Protein AF-Q5BVN2-F1 (afdb_monomer_lite)

pLDDT: mean 83.91, std 18.46, range [27.12, 98.38]

Radius of gyration: 31.21 Å; chains: 1; bounding box: 79×49×104 Å

Structure (mmCIF, N/CA/C/O backbone):
data_AF-Q5BVN2-F1
#
_entry.id   AF-Q5BVN2-F1
#
loop_
_atom_site.group_PDB
_atom_site.id
_atom_site.type_symbol
_atom_site.label_atom_id
_atom_site.label_alt_id
_atom_site.label_comp_id
_atom_site.label_asym_id
_atom_site.label_entity_id
_atom_site.label_seq_id
_atom_site.pdbx_PDB_ins_code
_atom_site.Cartn_x
_atom_site.Cartn_y
_atom_site.Cartn_z
_atom_site.occupancy
_atom_site.B_iso_or_equiv
_atom_site.auth_seq_id
_atom_site.auth_comp_id
_atom_site.auth_asym_id
_atom_site.auth_atom_id
_atom_site.pdbx_PDB_model_num
ATOM 1 N N . GLY A 1 1 ? -31.448 -24.526 8.953 1.00 34.41 1 GLY A N 1
ATOM 2 C CA . GLY A 1 1 ? -31.628 -23.310 9.769 1.00 34.41 1 GLY A CA 1
ATOM 3 C C . GLY A 1 1 ? -30.372 -23.141 10.588 1.00 34.41 1 GLY A C 1
ATOM 4 O O . GLY A 1 1 ? -29.891 -24.135 11.094 1.00 34.41 1 GLY A O 1
ATOM 5 N N . ILE A 1 2 ? -29.745 -21.979 10.678 1.00 31.23 2 ILE A N 1
ATOM 6 C CA . ILE A 1 2 ? -30.303 -20.629 10.651 1.00 31.23 2 ILE A CA 1
ATOM 7 C C . ILE A 1 2 ? -29.421 -19.788 9.715 1.00 31.23 2 ILE A C 1
ATOM 9 O O . ILE A 1 2 ? -28.291 -19.448 10.038 1.00 31.23 2 ILE A O 1
ATOM 13 N N . ARG A 1 3 ? -29.947 -19.518 8.514 1.00 34.41 3 ARG A N 1
ATOM 14 C CA . ARG A 1 3 ? -29.587 -18.361 7.690 1.00 34.41 3 ARG A CA 1
ATOM 15 C C . ARG A 1 3 ? -30.563 -17.261 8.104 1.00 34.41 3 ARG A C 1
ATOM 17 O O . ARG A 1 3 ? -31.697 -17.255 7.645 1.00 34.41 3 ARG A O 1
ATOM 24 N N . HIS A 1 4 ? -30.131 -16.419 9.024 1.00 32.88 4 HIS A N 1
ATOM 25 C CA . HIS A 1 4 ? -30.731 -15.152 9.444 1.00 32.88 4 HIS A CA 1
ATOM 26 C C . HIS A 1 4 ? -29.513 -14.366 9.958 1.00 32.88 4 HIS A C 1
ATOM 28 O O . HIS A 1 4 ? -28.808 -14.888 10.807 1.00 32.88 4 HIS A O 1
ATOM 34 N N . GLU A 1 5 ? -29.097 -13.216 9.448 1.00 29.38 5 GLU A N 1
ATOM 35 C CA . GLU A 1 5 ? -29.723 -12.243 8.569 1.00 29.38 5 GLU A CA 1
ATOM 36 C C . GLU A 1 5 ? -28.644 -11.618 7.680 1.00 29.38 5 GLU A C 1
ATOM 38 O O . GLU A 1 5 ? -27.584 -11.195 8.134 1.00 29.38 5 GLU A O 1
ATOM 43 N N . VAL A 1 6 ? -28.948 -11.521 6.392 1.00 37.41 6 VAL A N 1
ATOM 44 C CA . VAL A 1 6 ? -28.299 -10.578 5.487 1.00 37.41 6 VAL A CA 1
ATOM 45 C C . VAL A 1 6 ? -28.818 -9.193 5.878 1.00 37.41 6 VAL A C 1
ATOM 47 O O . VAL A 1 6 ? -29.910 -8.826 5.451 1.00 37.41 6 VAL A O 1
ATOM 50 N N . LYS A 1 7 ? -28.094 -8.466 6.742 1.00 31.30 7 LYS A N 1
ATOM 51 C CA . LYS A 1 7 ? -28.363 -7.040 7.025 1.00 31.30 7 LYS A CA 1
ATOM 52 C C . LYS A 1 7 ? -27.150 -6.150 7.362 1.00 31.30 7 LYS A C 1
ATOM 54 O O . LYS A 1 7 ? -27.347 -4.945 7.433 1.00 31.30 7 LYS A O 1
ATOM 59 N N . ASP A 1 8 ? -25.918 -6.666 7.443 1.00 33.97 8 ASP A N 1
ATOM 60 C CA . ASP A 1 8 ? -24.738 -5.881 7.886 1.00 33.97 8 ASP A CA 1
ATOM 61 C C . ASP A 1 8 ? -23.624 -5.683 6.838 1.00 33.97 8 ASP A C 1
ATOM 63 O O . ASP A 1 8 ? -22.469 -5.403 7.168 1.00 33.97 8 ASP A O 1
ATOM 67 N N . SER A 1 9 ? -23.946 -5.760 5.547 1.00 37.94 9 SER A N 1
ATOM 68 C CA . SER A 1 9 ? -22.973 -5.708 4.438 1.00 37.94 9 SER A CA 1
ATOM 69 C C . SER A 1 9 ? -22.174 -4.394 4.282 1.00 37.94 9 SER A C 1
ATOM 71 O O . SER A 1 9 ? -21.425 -4.256 3.321 1.00 37.94 9 SER A O 1
ATOM 73 N N . GLN A 1 10 ? -22.287 -3.438 5.212 1.00 44.78 10 GLN A N 1
ATOM 74 C CA . GLN A 1 10 ? -21.492 -2.200 5.241 1.00 44.78 10 GLN A CA 1
ATOM 75 C C . GLN A 1 10 ? -20.586 -2.034 6.476 1.00 44.78 10 GLN A C 1
ATOM 77 O O . GLN A 1 10 ? -19.721 -1.158 6.459 1.00 44.78 10 GLN A O 1
ATOM 82 N N . LYS A 1 11 ? -20.737 -2.853 7.530 1.00 55.88 11 LYS A N 1
ATOM 83 C CA . LYS A 1 11 ? -19.953 -2.718 8.778 1.00 55.88 11 LYS A CA 1
ATOM 84 C C . LYS A 1 11 ? -18.973 -3.858 9.065 1.00 55.88 11 LYS A C 1
ATOM 86 O O . LYS A 1 11 ? -18.130 -3.692 9.941 1.00 55.88 11 LYS A O 1
ATOM 91 N N . SER A 1 12 ? -19.056 -4.969 8.338 1.00 78.56 12 SER A N 1
ATOM 92 C CA . SER A 1 12 ? -18.143 -6.106 8.508 1.00 78.56 12 SER A CA 1
ATOM 93 C C . SER A 1 12 ? -16.693 -5.704 8.217 1.00 78.56 12 SER A C 1
ATOM 95 O O . SER A 1 12 ? -16.409 -5.012 7.235 1.00 78.56 12 SER A O 1
ATOM 97 N N . CYS A 1 13 ? -15.776 -6.131 9.090 1.00 89.81 13 CYS A N 1
ATOM 98 C CA . CYS A 1 13 ? -14.342 -5.996 8.837 1.00 89.81 13 CYS A CA 1
ATOM 99 C C . CYS A 1 13 ? -13.926 -6.885 7.658 1.00 89.81 13 CYS A C 1
ATOM 101 O O . CYS A 1 13 ? -14.565 -7.898 7.373 1.00 89.81 13 CYS A O 1
ATOM 103 N N . LEU A 1 14 ? -12.838 -6.513 6.986 1.00 92.69 14 LEU A N 1
ATOM 104 C CA . LEU A 1 14 ? -12.276 -7.252 5.850 1.00 92.69 14 LEU A CA 1
ATOM 105 C C . LEU A 1 14 ? -11.469 -8.483 6.298 1.00 92.69 14 LEU A C 1
ATOM 107 O O . LEU A 1 14 ? -11.228 -9.402 5.518 1.00 92.69 14 LEU A O 1
ATOM 111 N N . THR A 1 15 ? -11.043 -8.498 7.557 1.00 92.62 15 THR A N 1
ATOM 112 C CA . THR A 1 15 ? -10.248 -9.536 8.201 1.00 92.62 15 THR A CA 1
ATOM 113 C C . THR A 1 15 ? -10.970 -10.055 9.439 1.00 92.62 15 THR A C 1
ATOM 115 O O . THR A 1 15 ? -11.396 -9.294 10.310 1.00 92.62 15 THR A O 1
ATOM 118 N N . GLU A 1 16 ? -11.057 -11.381 9.549 1.00 92.25 16 GLU A N 1
ATOM 119 C CA . GLU A 1 16 ? -11.737 -12.054 10.663 1.00 92.25 16 GLU A CA 1
ATOM 120 C C . GLU A 1 16 ? -11.113 -11.696 12.019 1.00 92.25 16 GLU A C 1
ATOM 122 O O . GLU A 1 16 ? -11.816 -11.494 13.005 1.00 92.25 16 GLU A O 1
ATOM 127 N N . VAL A 1 17 ? -9.785 -11.545 12.071 1.00 92.69 17 VAL A N 1
ATOM 128 C CA . VAL A 1 17 ? -9.080 -11.207 13.314 1.00 92.69 17 VAL A CA 1
ATOM 129 C C . VAL A 1 17 ? -9.508 -9.847 13.874 1.00 92.69 17 VAL A C 1
ATOM 131 O O . VAL A 1 17 ? -9.690 -9.721 15.085 1.00 92.69 17 VAL A O 1
ATOM 134 N N . THR A 1 18 ? -9.709 -8.843 13.015 1.00 95.12 18 THR A N 1
ATOM 135 C CA . THR A 1 18 ? -10.151 -7.514 13.457 1.00 95.12 18 THR A CA 1
ATOM 136 C C . THR A 1 18 ? -11.616 -7.545 13.864 1.00 95.12 18 THR A C 1
ATOM 138 O O . THR A 1 18 ? -11.980 -6.965 14.889 1.00 95.12 18 THR A O 1
ATOM 141 N N . ASP A 1 19 ? -12.437 -8.274 13.105 1.00 95.19 19 ASP A N 1
ATOM 142 C CA . ASP A 1 19 ? -13.861 -8.438 13.390 1.00 95.19 19 ASP A CA 1
ATOM 143 C C . ASP A 1 19 ? -14.083 -9.029 14.783 1.00 95.19 19 ASP A C 1
ATOM 145 O O . ASP A 1 19 ? -14.779 -8.448 15.617 1.00 95.19 19 ASP A O 1
ATOM 149 N N . VAL A 1 20 ? -13.373 -10.118 15.096 1.00 95.44 20 VAL A N 1
ATOM 150 C CA . VAL A 1 20 ? -13.426 -10.764 16.410 1.00 95.44 20 VAL A CA 1
ATOM 151 C C . VAL A 1 20 ? -13.051 -9.783 17.520 1.00 95.44 20 VAL A C 1
ATOM 153 O O . VAL A 1 20 ? -13.722 -9.760 18.553 1.00 95.44 20 VAL A O 1
ATOM 156 N N . VAL A 1 21 ? -12.021 -8.951 17.329 1.00 96.75 21 VAL A N 1
ATOM 157 C CA . VAL A 1 21 ? -11.607 -7.946 18.322 1.00 96.75 21 VAL A CA 1
ATOM 158 C C . VAL A 1 21 ? -12.705 -6.912 18.560 1.00 96.75 21 VAL A C 1
ATOM 160 O O . VAL A 1 21 ? -13.044 -6.659 19.719 1.00 96.75 21 VAL A O 1
ATOM 163 N N . ILE A 1 22 ? -13.298 -6.355 17.501 1.00 97.00 22 ILE A N 1
ATOM 164 C CA . ILE A 1 22 ? -14.409 -5.397 17.613 1.00 97.00 22 ILE A CA 1
ATOM 165 C C . ILE A 1 22 ? -15.606 -6.044 18.319 1.00 97.00 22 ILE A C 1
ATOM 167 O O . ILE A 1 22 ? -16.133 -5.478 19.282 1.00 97.00 22 ILE A O 1
ATOM 171 N N . CYS A 1 23 ? -15.987 -7.260 17.921 1.00 95.06 23 CYS A N 1
ATOM 172 C CA . CYS A 1 23 ? -17.074 -8.001 18.551 1.00 95.06 23 CYS A CA 1
ATOM 173 C C . CYS A 1 23 ? -16.818 -8.246 20.043 1.00 95.06 23 CYS A C 1
ATOM 175 O O . CYS A 1 23 ? -17.711 -8.012 20.856 1.00 95.06 23 CYS A O 1
ATOM 177 N N . GLN A 1 24 ? -15.612 -8.679 20.434 1.00 95.25 24 GLN A N 1
ATOM 178 C CA . GLN A 1 24 ? -15.297 -8.915 21.848 1.00 95.25 24 GLN A CA 1
ATOM 179 C C . GLN A 1 24 ? -15.295 -7.619 22.664 1.00 95.25 24 GLN A C 1
ATOM 181 O O . GLN A 1 24 ? -15.784 -7.613 23.795 1.00 95.25 24 GLN A O 1
ATOM 186 N N . LEU A 1 25 ? -14.780 -6.520 22.104 1.00 97.00 25 LEU A N 1
ATOM 187 C CA . LEU A 1 25 ? -14.806 -5.212 22.759 1.00 97.00 25 LEU A CA 1
ATOM 188 C C . LEU A 1 25 ? -16.241 -4.722 22.964 1.00 97.00 25 LEU A C 1
ATOM 190 O O . LEU A 1 25 ? -16.578 -4.311 24.070 1.00 97.00 25 LEU A O 1
ATOM 194 N N . SER A 1 26 ? -17.092 -4.820 21.941 1.00 95.19 26 SER A N 1
ATOM 195 C CA . SER A 1 26 ? -18.512 -4.463 22.042 1.00 95.19 26 SER A CA 1
ATOM 196 C C . SER A 1 26 ? -19.225 -5.306 23.106 1.00 95.19 26 SER A C 1
ATOM 198 O O . SER A 1 26 ? -19.843 -4.776 24.031 1.00 95.19 26 SER A O 1
ATOM 200 N N . ARG A 1 27 ? -19.026 -6.629 23.054 1.00 94.31 27 ARG A N 1
ATOM 201 C CA . ARG A 1 27 ? -19.642 -7.600 23.963 1.00 94.31 27 ARG A CA 1
ATOM 202 C C . ARG A 1 27 ? -19.296 -7.356 25.435 1.00 94.31 27 ARG A C 1
ATOM 204 O O . ARG A 1 27 ? -20.128 -7.595 26.306 1.00 94.31 27 ARG A O 1
ATOM 211 N N . CYS A 1 28 ? -18.094 -6.857 25.739 1.00 95.12 28 CYS A N 1
ATOM 212 C CA . CYS A 1 28 ? -17.685 -6.534 27.113 1.00 95.12 28 CYS A CA 1
ATOM 213 C C . CYS A 1 28 ? -18.591 -5.494 27.792 1.00 95.12 28 CYS A C 1
ATOM 215 O O . CYS A 1 28 ? -18.720 -5.505 29.016 1.00 95.12 28 CYS A O 1
ATOM 217 N N . TRP A 1 29 ? -19.206 -4.606 27.012 1.00 95.12 29 TRP A N 1
ATOM 218 C CA . TRP A 1 29 ? -20.013 -3.488 27.508 1.00 95.12 29 TRP A CA 1
ATOM 219 C C . TRP A 1 29 ? -21.499 -3.642 27.164 1.00 95.12 29 TRP A C 1
ATOM 221 O O . TRP A 1 29 ? -22.287 -2.720 27.350 1.00 95.12 29 TRP A O 1
ATOM 231 N N . GLU A 1 30 ? -21.901 -4.821 26.688 1.00 93.50 30 GLU A N 1
ATOM 232 C CA . GLU A 1 30 ? -23.286 -5.118 26.351 1.00 93.50 30 GLU A CA 1
ATOM 233 C C . GLU A 1 30 ? -24.145 -5.340 27.608 1.00 93.50 30 GLU A C 1
ATOM 235 O O . GLU A 1 30 ? -23.698 -5.852 28.647 1.00 93.50 30 GLU A O 1
ATOM 240 N N . LYS A 1 31 ? -25.429 -4.984 27.503 1.00 89.06 31 LYS A N 1
ATOM 241 C CA . LYS A 1 31 ? -26.415 -5.210 28.560 1.00 89.06 31 LYS A CA 1
ATOM 242 C C . LYS A 1 31 ? -26.553 -6.709 28.846 1.00 89.06 31 LYS A C 1
ATOM 244 O O . LYS A 1 31 ? -26.804 -7.503 27.951 1.00 89.06 31 LYS A O 1
ATOM 249 N N . GLY A 1 32 ? -26.431 -7.088 30.116 1.00 90.31 32 GLY A N 1
ATOM 250 C CA . GLY A 1 32 ? -26.490 -8.487 30.558 1.00 90.31 32 GLY A CA 1
ATOM 251 C C . GLY A 1 32 ? -25.127 -9.177 30.653 1.00 90.31 32 GLY A C 1
ATOM 252 O O . GLY A 1 32 ? -25.033 -10.213 31.304 1.00 90.31 32 GLY A O 1
ATOM 253 N N . ILE A 1 33 ? -24.070 -8.583 30.086 1.00 93.38 33 ILE A N 1
ATOM 254 C CA . ILE A 1 33 ? -22.683 -9.031 30.277 1.00 93.38 33 ILE A CA 1
ATOM 255 C C . ILE A 1 33 ? -21.959 -8.100 31.245 1.00 93.38 33 ILE A C 1
ATOM 257 O O . ILE A 1 33 ? -21.327 -8.569 32.194 1.00 93.38 33 ILE A O 1
ATOM 261 N N . TYR A 1 34 ? -22.079 -6.787 31.038 1.00 94.00 34 TYR A N 1
ATOM 262 C CA . TYR A 1 34 ? -21.480 -5.801 31.926 1.00 94.00 34 TYR A CA 1
ATOM 263 C C . TYR A 1 34 ? -22.072 -5.879 33.341 1.00 94.00 34 TYR A C 1
ATOM 265 O O . TYR A 1 34 ? -23.288 -5.952 33.533 1.00 94.00 34 TYR A O 1
ATOM 273 N N . LEU A 1 35 ? -21.192 -5.813 34.343 1.00 93.25 35 LEU A N 1
ATOM 274 C CA . LEU A 1 35 ? -21.553 -5.792 35.758 1.00 93.25 35 LEU A CA 1
ATOM 275 C C . LEU A 1 35 ? -20.869 -4.613 36.449 1.00 93.25 35 LEU A C 1
ATOM 277 O O . LEU A 1 35 ? -19.643 -4.596 36.580 1.00 93.25 35 LEU A O 1
ATOM 281 N N . ASP A 1 36 ? -21.659 -3.691 37.003 1.00 90.69 36 ASP A N 1
ATOM 282 C CA . ASP A 1 36 ? -21.174 -2.478 37.678 1.00 90.69 36 ASP A CA 1
ATOM 283 C C . ASP A 1 36 ? -20.112 -2.750 38.755 1.00 90.69 36 ASP A C 1
ATOM 285 O O . ASP A 1 36 ? -19.129 -2.021 38.903 1.00 90.69 36 ASP A O 1
ATOM 289 N N . LYS A 1 37 ? -20.286 -3.833 39.526 1.00 91.25 37 LYS A N 1
ATOM 290 C CA . LYS A 1 37 ? -19.345 -4.229 40.591 1.00 91.25 37 LYS A CA 1
ATOM 291 C C . LYS A 1 37 ? -17.971 -4.643 40.046 1.00 91.25 37 LYS A C 1
ATOM 293 O O . LYS A 1 37 ? -16.989 -4.609 40.784 1.00 91.25 37 LYS A O 1
ATOM 298 N N . LEU A 1 38 ? -17.893 -5.020 38.771 1.00 93.19 38 LEU A N 1
ATOM 299 C CA . LEU A 1 38 ? -16.676 -5.449 38.082 1.00 93.19 38 LEU A CA 1
ATOM 300 C C . LEU A 1 38 ? -16.188 -4.424 37.048 1.00 93.19 38 LEU A C 1
ATOM 302 O O . LEU A 1 38 ? -15.306 -4.751 36.258 1.00 93.19 38 LEU A O 1
ATOM 306 N N . MET A 1 39 ? -16.692 -3.185 37.085 1.00 91.62 39 MET A N 1
ATOM 307 C CA . MET A 1 39 ? -16.306 -2.081 36.193 1.00 91.62 39 MET A CA 1
ATOM 308 C C . MET A 1 39 ? -14.794 -2.009 35.924 1.00 91.62 39 MET A C 1
ATOM 310 O O . MET A 1 39 ? -14.362 -2.015 34.775 1.00 91.62 39 MET A O 1
ATOM 314 N N . HIS A 1 40 ? -13.977 -1.996 36.982 1.00 91.75 40 HIS A N 1
ATOM 315 C CA . HIS A 1 40 ? -12.518 -1.907 36.867 1.00 91.75 40 HIS A CA 1
ATOM 316 C C . HIS A 1 40 ? -11.901 -3.084 36.086 1.00 91.75 40 HIS A C 1
ATOM 318 O O . HIS A 1 40 ? -10.879 -2.911 35.424 1.00 91.75 40 HIS A O 1
ATOM 324 N N . ARG A 1 41 ? -12.512 -4.278 36.138 1.00 95.69 41 ARG A N 1
ATOM 325 C CA . ARG A 1 41 ? -12.056 -5.464 35.396 1.00 95.69 41 ARG A CA 1
ATOM 326 C C . ARG A 1 41 ? -12.434 -5.389 33.923 1.00 95.69 41 ARG A C 1
ATOM 328 O O . ARG A 1 41 ? -11.586 -5.701 33.099 1.00 95.69 41 ARG A O 1
ATOM 335 N N . PHE A 1 42 ? -13.648 -4.943 33.595 1.00 95.81 42 PHE A N 1
ATOM 336 C CA . PHE A 1 42 ? -14.067 -4.716 32.204 1.00 95.81 42 PHE A CA 1
ATOM 337 C C . PHE A 1 42 ? -13.226 -3.630 31.534 1.00 95.81 42 PHE A C 1
ATOM 339 O O . PHE A 1 42 ? -12.757 -3.805 30.409 1.00 95.81 42 PHE A O 1
ATOM 346 N N . TRP A 1 43 ? -12.939 -2.552 32.266 1.00 95.88 43 TRP A N 1
ATOM 347 C CA . TRP A 1 43 ? -12.010 -1.520 31.819 1.00 95.88 43 TRP A CA 1
ATOM 348 C C . TRP A 1 43 ? -10.611 -2.081 31.553 1.00 95.88 43 TRP A C 1
ATOM 350 O O . TRP A 1 43 ? -10.074 -1.925 30.457 1.00 95.88 43 TRP A O 1
ATOM 360 N N . LYS A 1 44 ? -10.042 -2.811 32.521 1.00 96.56 44 LYS A N 1
ATOM 361 C CA . LYS A 1 44 ? -8.737 -3.462 32.354 1.00 96.56 44 LYS A CA 1
ATOM 362 C C . LYS A 1 44 ? -8.725 -4.410 31.150 1.00 96.56 44 LYS A C 1
ATOM 364 O O . LYS A 1 44 ? -7.786 -4.354 30.363 1.00 96.56 44 LYS A O 1
ATOM 369 N N . LEU A 1 45 ? -9.756 -5.238 30.989 1.00 97.38 45 LEU A N 1
ATOM 370 C CA . LEU A 1 45 ? -9.884 -6.178 29.875 1.00 97.38 45 LEU A CA 1
ATOM 371 C C . LEU A 1 45 ? -9.930 -5.454 28.524 1.00 97.38 45 LEU A C 1
ATOM 373 O O . LEU A 1 45 ? -9.241 -5.863 27.598 1.00 97.38 45 LEU A O 1
ATOM 377 N N . THR A 1 46 ? -10.668 -4.346 28.434 1.00 97.50 46 THR A N 1
ATOM 378 C CA . THR A 1 46 ? -10.745 -3.504 27.227 1.00 97.50 46 THR A CA 1
ATOM 379 C C . THR A 1 46 ? -9.352 -3.049 26.789 1.00 97.50 46 THR A C 1
ATOM 381 O O . THR A 1 46 ? -8.945 -3.280 25.650 1.00 97.50 46 THR A O 1
ATOM 384 N N . LEU A 1 47 ? -8.574 -2.482 27.717 1.00 97.38 47 LEU A N 1
ATOM 385 C CA . LEU A 1 47 ? -7.203 -2.046 27.439 1.00 97.38 47 LEU A CA 1
ATOM 386 C C . LEU A 1 47 ? -6.270 -3.223 27.113 1.00 97.38 47 LEU A C 1
ATOM 388 O O . LEU A 1 47 ? -5.389 -3.102 26.263 1.00 97.38 47 LEU A O 1
ATOM 392 N N . GLN A 1 48 ? -6.463 -4.375 27.761 1.00 97.31 48 GLN A N 1
ATOM 393 C CA . GLN A 1 48 ? -5.682 -5.584 27.491 1.00 97.31 48 GLN A CA 1
ATOM 394 C C . GLN A 1 48 ? -5.945 -6.148 26.091 1.00 97.31 48 GLN A C 1
ATOM 396 O O . GLN A 1 48 ? -4.986 -6.543 25.430 1.00 97.31 48 GLN A O 1
ATOM 401 N N . ILE A 1 49 ? -7.196 -6.151 25.619 1.00 97.81 49 ILE A N 1
ATOM 402 C CA . ILE A 1 49 ? -7.549 -6.584 24.259 1.00 97.81 49 ILE A CA 1
ATOM 403 C C . ILE A 1 49 ? -6.874 -5.669 23.230 1.00 97.81 49 ILE A C 1
ATOM 405 O O . ILE A 1 49 ? -6.162 -6.161 22.355 1.00 97.81 49 ILE A O 1
ATOM 409 N N . LEU A 1 50 ? -7.007 -4.345 23.381 1.00 97.50 50 LEU A N 1
ATOM 410 C CA . LEU A 1 50 ? -6.371 -3.369 22.483 1.00 97.50 50 LEU A CA 1
ATOM 411 C C . LEU A 1 50 ? -4.839 -3.498 22.483 1.00 97.50 50 LEU A C 1
ATOM 413 O O . LEU A 1 50 ? -4.200 -3.483 21.427 1.00 97.50 50 LEU A O 1
ATOM 417 N N . SER A 1 51 ? -4.239 -3.686 23.663 1.00 96.69 51 SER A N 1
ATOM 418 C CA . SER A 1 51 ? -2.796 -3.897 23.786 1.00 96.69 51 SER A CA 1
ATOM 419 C C . SER A 1 51 ? -2.348 -5.212 23.151 1.00 96.69 51 SER A C 1
ATOM 421 O O . SER A 1 51 ? -1.305 -5.229 22.500 1.00 96.69 51 SER A O 1
ATOM 423 N N . ARG A 1 52 ? -3.083 -6.319 23.336 1.00 96.44 52 ARG A N 1
ATOM 424 C CA . ARG A 1 52 ? -2.722 -7.605 22.722 1.00 96.44 52 ARG A CA 1
ATOM 425 C C . ARG A 1 52 ? -2.845 -7.533 21.209 1.00 96.44 52 ARG A C 1
ATOM 427 O O . ARG A 1 52 ? -1.970 -8.064 20.539 1.00 96.44 52 ARG A O 1
ATOM 434 N N . TYR A 1 53 ? -3.866 -6.855 20.688 1.00 96.50 53 TYR A N 1
ATOM 435 C CA . TYR A 1 53 ? -4.020 -6.660 19.250 1.00 96.50 53 TYR A CA 1
ATOM 436 C C . TYR A 1 53 ? -2.860 -5.845 18.657 1.00 96.50 53 TYR A C 1
ATOM 438 O O . TYR A 1 53 ? -2.270 -6.261 17.665 1.00 96.50 53 TYR A O 1
ATOM 446 N N . SER A 1 54 ? -2.433 -4.770 19.333 1.00 95.31 54 SER A N 1
ATOM 447 C CA . SER A 1 54 ? -1.233 -4.007 18.937 1.00 95.31 54 SER A CA 1
ATOM 448 C C . SER A 1 54 ? 0.020 -4.893 18.883 1.00 95.31 54 SER A C 1
ATOM 450 O O . SER A 1 54 ? 0.753 -4.891 17.901 1.00 95.31 54 SER A O 1
ATOM 452 N N . SER A 1 55 ? 0.255 -5.703 19.920 1.00 94.38 55 SER A N 1
ATOM 453 C CA . SER A 1 55 ? 1.402 -6.621 19.946 1.00 94.38 55 SER A CA 1
ATOM 454 C C . SER A 1 55 ? 1.287 -7.763 18.935 1.00 94.38 55 SER A C 1
ATOM 456 O O . SER A 1 55 ? 2.301 -8.235 18.437 1.00 94.38 55 SER A O 1
ATOM 458 N N . PHE A 1 56 ? 0.071 -8.208 18.617 1.00 94.56 56 PHE A N 1
ATOM 459 C CA . PHE A 1 56 ? -0.168 -9.181 17.556 1.00 94.56 56 PHE A CA 1
ATOM 460 C C . PHE A 1 56 ? 0.232 -8.613 16.187 1.00 94.56 56 PHE A C 1
ATOM 462 O O . PHE A 1 56 ? 0.906 -9.311 15.437 1.00 94.56 56 PHE A O 1
ATOM 469 N N . ILE A 1 57 ? -0.097 -7.349 15.887 1.00 92.44 57 ILE A N 1
ATOM 470 C CA . ILE A 1 57 ? 0.341 -6.672 14.652 1.00 92.44 57 ILE A CA 1
ATOM 471 C C . ILE A 1 57 ? 1.872 -6.704 14.536 1.00 92.44 57 ILE A C 1
ATOM 473 O O . ILE A 1 57 ? 2.410 -7.125 13.512 1.00 92.44 57 ILE A O 1
ATOM 477 N N . GLU A 1 58 ? 2.572 -6.305 15.601 1.00 91.56 58 GLU A N 1
ATOM 478 C CA . GLU A 1 58 ? 4.041 -6.288 15.655 1.00 91.56 58 GLU A CA 1
ATOM 479 C C . GLU A 1 58 ? 4.650 -7.691 15.450 1.00 91.56 58 GLU A C 1
ATOM 481 O O . GLU A 1 58 ? 5.648 -7.848 14.744 1.00 91.56 58 GLU A O 1
ATOM 486 N N . GLU A 1 59 ? 4.039 -8.720 16.043 1.00 91.19 59 GLU A N 1
ATOM 487 C CA . GLU A 1 59 ? 4.454 -10.124 15.939 1.00 91.19 59 GLU A CA 1
ATOM 488 C C . GLU A 1 59 ? 4.269 -10.673 14.514 1.00 91.19 59 GLU A C 1
ATOM 490 O O . GLU A 1 59 ? 5.193 -11.264 13.950 1.00 91.19 59 GLU A O 1
ATOM 495 N N . GLN A 1 60 ? 3.109 -10.422 13.896 1.00 88.12 60 GLN A N 1
ATOM 496 C CA . GLN A 1 60 ? 2.834 -10.837 12.517 1.00 88.12 60 GLN A CA 1
ATOM 497 C C . GLN A 1 60 ? 3.778 -10.162 11.526 1.00 88.12 60 GLN A C 1
ATOM 499 O O . GLN A 1 60 ? 4.324 -10.810 10.634 1.00 88.12 60 GLN A O 1
ATOM 504 N N . LEU A 1 61 ? 4.016 -8.865 11.702 1.00 86.75 61 LEU A N 1
ATOM 505 C CA . LEU A 1 61 ? 4.928 -8.107 10.861 1.00 86.75 61 LEU A CA 1
A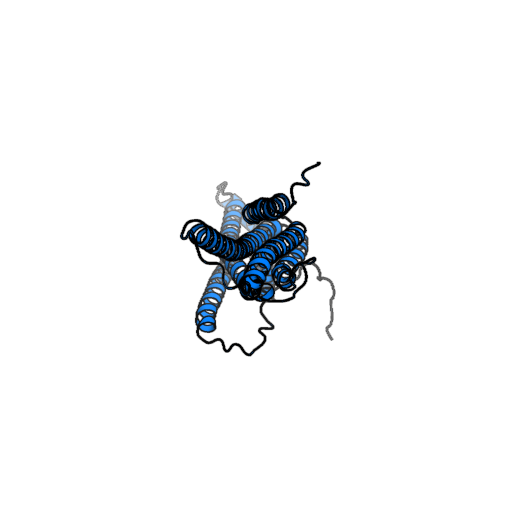TOM 506 C C . LEU A 1 61 ? 6.355 -8.674 10.916 1.00 86.75 61 LEU A C 1
ATOM 508 O O . LEU A 1 61 ? 6.975 -8.862 9.867 1.00 86.75 61 LEU A O 1
ATOM 512 N N . ARG A 1 62 ? 6.852 -8.992 12.119 1.00 87.12 62 ARG A N 1
ATOM 513 C CA . ARG A 1 62 ? 8.171 -9.613 12.303 1.00 87.12 62 ARG A CA 1
ATOM 514 C C . ARG A 1 62 ? 8.254 -10.969 11.605 1.00 87.12 62 ARG A C 1
ATOM 516 O O . ARG A 1 62 ? 9.196 -11.208 10.857 1.00 87.12 62 ARG A O 1
ATOM 523 N N . SER A 1 63 ? 7.238 -11.814 11.781 1.00 85.81 63 SER A N 1
ATOM 524 C CA . SER A 1 63 ? 7.186 -13.129 11.135 1.00 85.81 63 SER A CA 1
ATOM 525 C C . SER A 1 63 ? 7.221 -13.025 9.605 1.00 85.81 63 SER A C 1
ATOM 527 O O . SER A 1 63 ? 7.958 -13.762 8.949 1.00 85.81 63 SER A O 1
ATOM 529 N N . VAL A 1 64 ? 6.485 -12.078 9.010 1.00 82.06 64 VAL A N 1
ATOM 530 C CA . VAL A 1 64 ? 6.507 -11.889 7.549 1.00 82.06 64 VAL A CA 1
ATOM 531 C C . VAL A 1 64 ? 7.876 -11.405 7.064 1.00 82.06 64 VAL A C 1
ATOM 533 O O . VAL A 1 64 ? 8.341 -11.848 6.014 1.00 82.06 64 VAL A O 1
ATOM 536 N N . GLN A 1 65 ? 8.541 -10.524 7.813 1.00 78.00 65 GLN A N 1
ATOM 537 C CA . GLN A 1 65 ? 9.890 -10.063 7.477 1.00 78.00 65 GLN A CA 1
ATOM 538 C C . GLN A 1 65 ? 10.911 -11.208 7.517 1.00 78.00 65 GLN A C 1
ATOM 540 O O . GLN A 1 65 ? 11.684 -11.357 6.572 1.00 78.00 65 GLN A O 1
ATOM 545 N N . GLU A 1 66 ? 10.875 -12.052 8.549 1.00 79.56 66 GLU A N 1
ATOM 546 C CA . GLU A 1 66 ? 11.759 -13.218 8.684 1.00 79.56 66 GLU A CA 1
ATOM 547 C C . GLU A 1 66 ? 11.538 -14.238 7.553 1.00 79.56 66 GLU A C 1
ATOM 549 O O . GLU A 1 66 ? 12.495 -14.690 6.920 1.00 79.56 66 GLU A O 1
ATOM 554 N N . ASN A 1 67 ? 10.279 -14.535 7.217 1.00 73.06 67 ASN A N 1
ATOM 555 C CA . ASN A 1 67 ? 9.937 -15.474 6.144 1.00 73.06 67 ASN A CA 1
ATOM 556 C C . ASN A 1 67 ? 10.378 -14.984 4.752 1.00 73.06 67 ASN A C 1
ATOM 558 O O . ASN A 1 67 ? 10.772 -15.792 3.905 1.00 73.06 67 ASN A O 1
ATOM 562 N N . ASN A 1 68 ? 10.356 -13.669 4.507 1.00 66.50 68 ASN A N 1
ATOM 563 C CA . ASN A 1 68 ? 10.833 -13.093 3.247 1.00 66.50 68 ASN A CA 1
ATOM 564 C C . ASN A 1 68 ? 12.348 -13.292 3.053 1.00 66.50 68 ASN A C 1
ATOM 566 O O . ASN A 1 68 ? 12.778 -13.571 1.936 1.00 66.50 68 ASN A O 1
ATOM 570 N N . VAL A 1 69 ? 13.152 -13.209 4.121 1.00 63.09 69 VAL A N 1
ATOM 571 C CA . VAL A 1 69 ? 14.613 -13.424 4.053 1.00 63.09 69 VAL A CA 1
ATOM 572 C C . VAL A 1 69 ? 14.946 -14.877 3.696 1.00 63.09 69 VAL A C 1
ATOM 574 O O . VAL A 1 69 ? 15.832 -15.133 2.883 1.00 63.09 69 VAL A O 1
ATOM 577 N N . VAL A 1 70 ? 14.204 -15.838 4.252 1.00 61.03 70 VAL A N 1
ATOM 578 C CA . VAL A 1 70 ? 14.407 -17.278 3.997 1.00 61.03 70 VAL A CA 1
ATOM 579 C C . VAL A 1 70 ? 13.918 -17.696 2.601 1.00 61.03 70 VAL A C 1
ATOM 581 O O . VAL A 1 70 ? 14.493 -18.577 1.962 1.00 61.03 70 VAL A O 1
ATOM 584 N N . SER A 1 71 ? 12.874 -17.046 2.086 1.00 57.28 71 SER A N 1
ATOM 585 C CA . SER A 1 71 ? 12.328 -17.348 0.754 1.00 57.28 71 SER A CA 1
ATOM 586 C C . SER A 1 71 ? 13.224 -16.830 -0.380 1.00 57.28 71 SER A C 1
ATOM 588 O O . SER A 1 71 ? 13.310 -17.450 -1.438 1.00 57.28 71 SER A O 1
ATOM 590 N N . GLN A 1 72 ? 13.951 -15.728 -0.158 1.00 53.28 72 GLN A N 1
ATOM 591 C CA . GLN A 1 72 ? 14.905 -15.188 -1.136 1.00 53.28 72 GLN A CA 1
ATOM 592 C C . GLN A 1 72 ? 16.151 -16.069 -1.323 1.00 53.28 72 GLN A C 1
ATOM 594 O O . GLN A 1 72 ? 16.763 -16.028 -2.387 1.00 53.28 72 GLN A O 1
ATOM 599 N N . SER A 1 73 ? 16.511 -16.900 -0.340 1.00 51.00 73 SER A N 1
ATOM 600 C CA . SER A 1 73 ? 17.670 -17.800 -0.421 1.00 51.00 73 SER A CA 1
ATOM 601 C C . SER A 1 73 ? 17.364 -19.181 -1.019 1.00 51.00 73 SER A C 1
ATOM 603 O O . SER A 1 73 ? 18.294 -19.943 -1.270 1.00 51.00 73 SER A O 1
ATOM 605 N N . SER A 1 74 ? 16.091 -19.508 -1.278 1.00 49.72 74 SER A N 1
ATOM 606 C CA . SER A 1 74 ? 15.649 -20.863 -1.660 1.00 49.72 74 SER A CA 1
ATOM 607 C C . SER A 1 74 ? 14.771 -20.944 -2.921 1.00 49.72 74 SER A C 1
ATOM 609 O O . SER A 1 74 ? 14.280 -22.023 -3.252 1.00 49.72 74 SER A O 1
ATOM 611 N N . SER A 1 75 ? 14.563 -19.840 -3.648 1.00 45.19 75 SER A N 1
ATOM 612 C CA . SER A 1 75 ? 13.615 -19.819 -4.776 1.00 45.19 75 SER A CA 1
ATOM 613 C C . SER A 1 75 ? 14.106 -20.561 -6.037 1.00 45.19 75 SER A C 1
ATOM 615 O O . SER A 1 75 ? 15.105 -20.196 -6.654 1.00 45.19 75 SER A O 1
ATOM 617 N N . ASP A 1 76 ? 13.356 -21.601 -6.422 1.00 45.12 76 ASP A N 1
ATOM 618 C CA . ASP A 1 76 ? 13.424 -22.315 -7.705 1.00 45.12 76 ASP A CA 1
ATOM 619 C C . ASP A 1 76 ? 12.661 -21.494 -8.779 1.00 45.12 76 ASP A C 1
ATOM 621 O O . ASP A 1 76 ? 11.483 -21.188 -8.562 1.00 45.12 76 ASP A O 1
ATOM 625 N N . PRO A 1 77 ? 13.268 -21.107 -9.922 1.00 52.50 77 PRO A N 1
ATOM 626 C CA . PRO A 1 77 ? 12.683 -20.167 -10.896 1.00 52.50 77 PRO A CA 1
ATOM 627 C C . PRO A 1 77 ? 11.422 -20.654 -11.630 1.00 52.50 77 PRO A C 1
ATOM 629 O O . PRO A 1 77 ? 10.895 -19.942 -12.484 1.00 52.50 77 PRO A O 1
ATOM 632 N N . THR A 1 78 ? 10.973 -21.884 -11.377 1.00 45.41 78 THR A N 1
ATOM 633 C CA . THR A 1 78 ? 10.065 -22.627 -12.264 1.00 45.41 78 THR A CA 1
ATOM 634 C C . THR A 1 78 ? 8.591 -22.627 -11.846 1.00 45.41 78 THR A C 1
ATOM 636 O O . THR A 1 78 ? 7.756 -23.119 -12.607 1.00 45.41 78 THR A O 1
ATOM 639 N N . LYS A 1 79 ? 8.220 -22.057 -10.688 1.00 42.25 79 LYS A N 1
ATOM 640 C CA . LYS A 1 79 ? 6.811 -21.971 -10.256 1.00 42.25 79 LYS A CA 1
ATOM 641 C C . LYS A 1 79 ? 6.226 -20.566 -10.464 1.00 42.25 79 LYS A C 1
ATOM 643 O O . LYS A 1 79 ? 6.810 -19.601 -9.971 1.00 42.25 79 LYS A O 1
ATOM 648 N N . PRO A 1 80 ? 5.064 -20.428 -11.135 1.00 40.97 80 PRO A N 1
ATOM 649 C CA . PRO A 1 80 ? 4.361 -19.154 -11.216 1.00 40.97 80 PRO A CA 1
ATOM 650 C C . PRO A 1 80 ? 3.892 -18.759 -9.811 1.00 40.97 80 PRO A C 1
ATOM 652 O O . PRO A 1 80 ? 3.196 -19.510 -9.129 1.00 40.97 80 PRO A O 1
ATOM 655 N N . ASN A 1 81 ? 4.339 -17.595 -9.346 1.00 47.75 81 ASN A N 1
ATOM 656 C CA . ASN A 1 81 ? 4.045 -17.092 -8.010 1.00 47.75 81 ASN A CA 1
ATOM 657 C C . ASN A 1 81 ? 2.649 -16.434 -8.015 1.00 47.75 81 ASN A C 1
ATOM 659 O O . ASN A 1 81 ? 2.530 -15.210 -8.014 1.00 47.75 81 ASN A O 1
ATOM 663 N N . ASP A 1 82 ? 1.587 -17.244 -8.060 1.00 45.00 82 ASP A N 1
ATOM 664 C CA . ASP A 1 82 ? 0.185 -16.792 -8.192 1.00 45.00 82 ASP A CA 1
ATOM 665 C C . ASP A 1 82 ? -0.352 -15.984 -6.980 1.00 45.00 82 ASP A C 1
ATOM 667 O O . ASP A 1 82 ? -1.477 -15.489 -7.005 1.00 45.00 82 ASP A O 1
ATOM 671 N N . TYR A 1 83 ? 0.453 -15.765 -5.930 1.00 54.09 83 TYR A N 1
ATOM 672 C CA . TYR A 1 83 ? 0.070 -15.071 -4.685 1.00 54.09 83 TYR A CA 1
ATOM 673 C C . TYR A 1 83 ? 0.779 -13.719 -4.452 1.00 54.09 83 TYR A C 1
ATOM 675 O O . TYR A 1 83 ? 0.969 -13.303 -3.308 1.00 54.09 83 TYR A O 1
ATOM 683 N N . ASN A 1 84 ? 1.221 -13.020 -5.502 1.00 76.81 84 ASN A N 1
ATOM 684 C CA . ASN A 1 84 ? 2.186 -11.923 -5.321 1.00 76.81 84 ASN A CA 1
ATOM 685 C C . ASN A 1 84 ? 1.589 -10.551 -4.930 1.00 76.81 84 ASN A C 1
ATOM 687 O O . ASN A 1 84 ? 2.321 -9.669 -4.479 1.00 76.81 84 ASN A O 1
ATOM 691 N N . PHE A 1 85 ? 0.277 -10.324 -5.066 1.00 89.81 85 PHE A N 1
ATOM 692 C CA . PHE A 1 85 ? -0.319 -9.022 -4.722 1.00 89.81 85 PHE A CA 1
ATOM 693 C C . PHE A 1 85 ? -0.674 -8.926 -3.218 1.00 89.81 85 PHE A C 1
ATOM 695 O O . PHE A 1 85 ? -1.338 -9.823 -2.697 1.00 89.81 85 PHE A O 1
ATOM 702 N N . PRO A 1 86 ? -0.283 -7.850 -2.502 1.00 92.19 86 PRO A N 1
ATOM 703 C CA . PRO A 1 86 ? -0.425 -7.732 -1.044 1.00 92.19 86 PRO A CA 1
ATOM 704 C C . PRO A 1 86 ? -1.840 -7.338 -0.566 1.00 92.19 86 PRO A C 1
ATOM 706 O O . PRO A 1 86 ? -2.001 -6.459 0.279 1.00 92.19 86 PRO A O 1
ATOM 709 N N . GLU A 1 87 ? -2.882 -7.977 -1.100 1.00 92.88 87 GLU A N 1
ATOM 710 C CA . GLU A 1 87 ? -4.287 -7.622 -0.837 1.00 92.88 87 GLU A CA 1
ATOM 711 C C . GLU A 1 87 ? -4.661 -7.723 0.645 1.00 92.88 87 GLU A C 1
ATOM 713 O O . GLU A 1 87 ? -5.179 -6.773 1.228 1.00 92.88 87 GLU A O 1
ATOM 718 N N . LEU A 1 88 ? -4.325 -8.848 1.281 1.00 91.00 88 LEU A N 1
ATOM 719 C CA . LEU A 1 88 ? -4.639 -9.085 2.691 1.00 91.00 88 LEU A CA 1
ATOM 720 C C . LEU A 1 88 ? -3.968 -8.062 3.612 1.00 91.00 88 LEU A C 1
ATOM 722 O O . LEU A 1 88 ? -4.544 -7.673 4.623 1.00 91.00 88 LEU A O 1
ATOM 726 N N . GLN A 1 89 ? -2.763 -7.599 3.269 1.00 93.19 89 GLN A N 1
ATOM 727 C CA . GLN A 1 89 ? -2.066 -6.575 4.044 1.00 93.19 89 GLN A CA 1
ATOM 728 C C . GLN A 1 89 ? -2.733 -5.204 3.900 1.00 93.19 89 GLN A C 1
ATOM 730 O O . GLN A 1 89 ? -2.816 -4.469 4.882 1.00 93.19 89 GLN A O 1
ATOM 735 N N . VAL A 1 90 ? -3.247 -4.875 2.709 1.00 96.00 90 VAL A N 1
ATOM 736 C CA . VAL A 1 90 ? -4.031 -3.651 2.483 1.00 96.00 90 VAL A CA 1
ATOM 737 C C . VAL A 1 90 ? -5.352 -3.711 3.259 1.00 96.00 90 VAL A C 1
ATOM 739 O O . VAL A 1 90 ? -5.702 -2.750 3.942 1.00 96.00 90 VAL A O 1
ATOM 742 N N . PHE A 1 91 ? -6.058 -4.845 3.228 1.00 95.56 91 PHE A N 1
ATOM 743 C CA . PHE A 1 91 ? -7.274 -5.051 4.023 1.00 95.56 91 PHE A CA 1
ATOM 744 C C . PHE A 1 91 ? -7.017 -4.910 5.518 1.00 95.56 91 PHE A C 1
ATOM 746 O O . PHE A 1 91 ? -7.736 -4.185 6.202 1.00 95.56 91 PHE A O 1
ATOM 753 N N . PHE A 1 92 ? -5.955 -5.541 6.012 1.00 94.62 92 PHE A N 1
ATOM 754 C CA . PHE A 1 92 ? -5.578 -5.472 7.416 1.00 94.62 92 PHE A CA 1
ATOM 755 C C . PHE A 1 92 ? -5.208 -4.047 7.859 1.00 94.62 92 PHE A C 1
ATOM 757 O O . PHE A 1 92 ? -5.616 -3.616 8.938 1.00 94.62 92 PHE A O 1
ATOM 764 N N . LEU A 1 93 ? -4.495 -3.287 7.017 1.00 95.75 93 LEU A N 1
ATOM 765 C CA . LEU A 1 93 ? -4.202 -1.870 7.259 1.00 95.75 93 LEU A CA 1
ATOM 766 C C . LEU A 1 93 ? -5.496 -1.069 7.466 1.00 95.75 93 LEU A C 1
ATOM 768 O O . LEU A 1 93 ? -5.623 -0.343 8.451 1.00 95.75 93 LEU A O 1
ATOM 772 N N . VAL A 1 94 ? -6.461 -1.223 6.558 1.00 96.75 94 VAL A N 1
ATOM 773 C CA . VAL A 1 94 ? -7.739 -0.493 6.583 1.00 96.75 94 VAL A CA 1
ATOM 774 C C . VAL A 1 94 ? -8.603 -0.896 7.775 1.00 96.75 94 VAL A C 1
ATOM 776 O O . VAL A 1 94 ? -9.192 -0.042 8.437 1.00 96.75 94 VAL A O 1
ATOM 779 N N . ASP A 1 95 ? -8.631 -2.179 8.105 1.00 95.94 95 ASP A N 1
ATOM 780 C CA . ASP A 1 95 ? -9.337 -2.685 9.276 1.00 95.94 95 ASP A CA 1
ATOM 781 C C . ASP A 1 95 ? -8.769 -2.147 10.594 1.00 95.94 95 ASP A C 1
ATOM 783 O O . ASP A 1 95 ? -9.521 -1.888 11.533 1.00 95.94 95 ASP A O 1
ATOM 787 N N . CYS A 1 96 ? -7.463 -1.891 10.677 1.00 95.81 96 CYS A N 1
ATOM 788 C CA . CYS A 1 96 ? -6.894 -1.240 11.855 1.00 95.81 96 CYS A CA 1
ATOM 789 C C . CYS A 1 96 ? -7.409 0.197 12.029 1.00 95.81 96 CYS A C 1
ATOM 791 O O . CYS A 1 96 ? -7.683 0.609 13.158 1.00 95.81 96 CYS A O 1
ATOM 793 N N . PHE A 1 97 ? -7.603 0.946 10.937 1.00 96.81 97 PHE A N 1
ATOM 794 C CA . PHE A 1 97 ? -8.275 2.251 10.991 1.00 96.81 97 PHE A CA 1
ATOM 795 C C . PHE A 1 97 ? -9.745 2.113 11.399 1.00 96.81 97 PHE A C 1
ATOM 797 O O . PHE A 1 97 ? -10.211 2.864 12.253 1.00 96.81 97 PHE A O 1
ATOM 804 N N . ARG A 1 98 ? -10.449 1.092 10.894 1.00 96.38 98 ARG A N 1
ATOM 805 C CA . ARG A 1 98 ? -11.823 0.775 11.314 1.00 96.38 98 ARG A CA 1
ATOM 806 C C . ARG A 1 98 ? -11.914 0.474 12.814 1.00 96.38 98 ARG A C 1
ATOM 808 O O . ARG A 1 98 ? -12.816 0.978 13.479 1.00 96.38 98 ARG A O 1
ATOM 815 N N . LEU A 1 99 ? -10.974 -0.297 13.368 1.00 97.25 99 LEU A N 1
ATOM 816 C CA . LEU A 1 99 ? -10.895 -0.552 14.809 1.00 97.25 99 LEU A CA 1
ATOM 817 C C . LEU A 1 99 ? -10.665 0.747 15.588 1.00 97.25 99 LEU A C 1
ATOM 819 O O . LEU A 1 99 ? -11.303 0.962 16.615 1.00 97.25 99 LEU A O 1
ATOM 823 N N . VAL A 1 100 ? -9.780 1.623 15.112 1.00 97.44 100 VAL A N 1
ATOM 824 C CA . VAL A 1 100 ? -9.543 2.929 15.742 1.00 97.44 100 VAL A CA 1
ATOM 825 C C . VAL A 1 100 ? -10.812 3.786 15.740 1.00 97.44 100 VAL A C 1
ATOM 827 O O . VAL A 1 100 ? -11.157 4.360 16.775 1.00 97.44 100 VAL A O 1
ATOM 830 N N . ASP A 1 101 ? -11.537 3.840 14.625 1.00 96.81 101 ASP A N 1
ATOM 831 C CA . ASP A 1 101 ? -12.803 4.572 14.536 1.00 96.81 101 ASP A CA 1
ATOM 832 C C . ASP A 1 101 ? -13.849 3.995 15.491 1.00 96.81 101 ASP A C 1
ATOM 834 O O . ASP A 1 101 ? -14.492 4.747 16.230 1.00 96.81 101 ASP A O 1
ATOM 838 N N . PHE A 1 102 ? -13.969 2.665 15.545 1.00 97.44 102 PHE A N 1
ATOM 839 C CA . PHE A 1 102 ? -14.834 1.967 16.494 1.00 97.44 102 PHE A CA 1
ATOM 840 C C . PHE A 1 102 ? -14.480 2.318 17.946 1.00 97.44 102 PHE A C 1
ATOM 842 O O . PHE A 1 102 ? -15.368 2.632 18.740 1.00 97.44 102 PHE A O 1
ATOM 849 N N . VAL A 1 103 ? -13.190 2.325 18.302 1.00 97.75 103 VAL A N 1
ATOM 850 C CA . VAL A 1 103 ? -12.734 2.671 19.657 1.00 97.75 103 VAL A CA 1
ATOM 851 C C . VAL A 1 103 ? -13.088 4.118 20.006 1.00 97.75 103 VAL A C 1
ATOM 853 O O . VAL A 1 103 ? -13.592 4.383 21.100 1.00 97.75 103 VAL A O 1
ATOM 856 N N . ARG A 1 104 ? -12.851 5.056 19.082 1.00 96.81 104 ARG A N 1
ATOM 857 C CA . ARG A 1 104 ? -13.094 6.493 19.289 1.00 96.81 104 ARG A CA 1
ATOM 858 C C . ARG A 1 104 ? -14.573 6.860 19.366 1.00 96.81 104 ARG A C 1
ATOM 860 O O . ARG A 1 104 ? -14.906 7.842 20.030 1.00 96.81 104 ARG A O 1
ATOM 867 N N . SER A 1 105 ? -15.437 6.101 18.696 1.00 95.75 105 SER A N 1
ATOM 868 C CA . SER A 1 105 ? -16.867 6.393 18.579 1.00 95.75 105 SER A CA 1
ATOM 869 C C . SER A 1 105 ? -17.727 5.411 19.379 1.00 95.75 105 SER A C 1
ATOM 871 O O . SER A 1 105 ? -18.131 5.722 20.500 1.00 95.75 105 SER A O 1
ATOM 873 N N . GLU A 1 106 ? -17.994 4.230 18.828 1.00 95.94 106 GLU A N 1
ATOM 874 C CA . GLU A 1 106 ? -18.949 3.256 19.360 1.00 95.94 106 GLU A CA 1
ATOM 875 C C . GLU A 1 106 ? -18.530 2.719 20.738 1.00 95.94 106 GLU A C 1
ATOM 877 O O . GLU A 1 106 ? -19.312 2.784 21.686 1.00 95.94 106 GLU A O 1
ATOM 882 N N . LEU A 1 107 ? -17.283 2.262 20.900 1.00 96.38 107 LEU A N 1
ATOM 883 C CA . LEU A 1 107 ? -16.803 1.731 22.181 1.00 96.38 107 LEU A CA 1
ATOM 884 C C . LEU A 1 107 ? -16.812 2.802 23.273 1.00 96.38 107 LEU A C 1
ATOM 886 O O . LEU A 1 107 ? -17.272 2.544 24.385 1.00 96.38 107 LEU A O 1
ATOM 890 N N . LYS A 1 108 ? -16.321 4.005 22.950 1.00 95.50 108 LYS A N 1
ATOM 891 C CA . LYS A 1 108 ? -16.331 5.160 23.854 1.00 95.50 108 LYS A CA 1
ATOM 892 C C . LYS A 1 108 ? -17.759 5.487 24.307 1.00 95.50 108 LYS A C 1
ATOM 894 O O . LYS A 1 108 ? -17.990 5.673 25.500 1.00 95.50 108 LYS A O 1
ATOM 899 N N . GLY A 1 109 ? -18.715 5.516 23.376 1.00 94.38 109 GLY A N 1
ATOM 900 C CA . GLY A 1 109 ? -20.127 5.768 23.670 1.00 94.38 109 GLY A CA 1
ATOM 901 C C . GLY A 1 109 ? -20.759 4.688 24.552 1.00 94.38 109 GLY A C 1
ATOM 902 O O . GLY A 1 109 ? -21.398 5.011 25.557 1.00 94.38 109 GLY A O 1
ATOM 903 N N . ASN A 1 110 ? -20.533 3.412 24.228 1.00 93.31 110 ASN A N 1
ATOM 904 C CA . ASN A 1 110 ? -21.039 2.275 25.005 1.00 93.31 110 ASN A CA 1
ATOM 905 C C . ASN A 1 110 ? -20.493 2.298 26.435 1.00 93.31 110 ASN A C 1
ATOM 907 O O . ASN A 1 110 ? -21.245 2.179 27.403 1.00 93.31 110 ASN A O 1
ATOM 911 N N . LEU A 1 111 ? -19.188 2.533 26.567 1.00 93.44 111 LEU A N 1
ATOM 912 C CA . LEU A 1 111 ? -18.519 2.635 27.851 1.00 93.44 111 LEU A CA 1
ATOM 913 C C . LEU A 1 111 ? -19.115 3.763 28.693 1.00 93.44 111 LEU A C 1
ATOM 915 O O . LEU A 1 111 ? -19.521 3.517 29.827 1.00 93.44 111 LEU A O 1
ATOM 919 N N . PHE A 1 112 ? -19.227 4.982 28.160 1.00 92.56 112 PHE A N 1
ATOM 920 C CA . PHE A 1 112 ? -19.776 6.089 28.945 1.00 92.56 112 PHE A CA 1
ATOM 921 C C . PHE A 1 112 ? -21.252 5.913 29.275 1.00 92.56 112 PHE A C 1
ATOM 923 O O . PHE A 1 112 ? -21.655 6.272 30.375 1.00 92.56 112 PHE A O 1
ATOM 930 N N . THR A 1 113 ? -22.031 5.261 28.413 1.00 92.69 113 THR A N 1
ATOM 931 C CA . THR A 1 113 ? -23.419 4.898 28.730 1.00 92.69 113 THR A CA 1
ATOM 932 C C . THR A 1 113 ? -23.489 3.978 29.953 1.00 92.69 113 THR A C 1
ATOM 934 O O . THR A 1 113 ? -24.290 4.218 30.856 1.00 92.69 113 THR A O 1
ATOM 937 N N . CYS A 1 114 ? -22.625 2.960 30.036 1.00 92.19 114 CYS A N 1
ATOM 938 C CA . CYS A 1 114 ? -22.560 2.067 31.197 1.00 92.19 114 CYS A CA 1
ATOM 939 C C . CYS A 1 114 ? -21.997 2.755 32.447 1.00 92.19 114 CYS A C 1
ATOM 941 O O . CYS A 1 114 ? -22.440 2.481 33.560 1.00 92.19 114 CYS A O 1
ATOM 943 N N . LEU A 1 115 ? -20.999 3.627 32.283 1.00 90.88 115 LEU A N 1
ATOM 944 C CA . LEU A 1 115 ? -20.269 4.209 33.407 1.00 90.88 115 LEU A CA 1
ATOM 945 C C . LEU A 1 115 ? -20.900 5.482 33.973 1.00 90.88 115 LEU A C 1
ATOM 947 O O . LEU A 1 115 ? -20.570 5.839 35.105 1.00 90.88 115 LEU A O 1
ATOM 951 N N . HIS A 1 116 ? -21.798 6.144 33.239 1.00 87.62 116 HIS A N 1
ATOM 952 C CA . HIS A 1 116 ? -22.315 7.472 33.576 1.00 87.62 116 HIS A CA 1
ATOM 953 C C . HIS A 1 116 ? -22.764 7.576 35.040 1.00 87.62 116 HIS A C 1
ATOM 955 O O . HIS A 1 116 ? -22.212 8.358 35.810 1.00 87.62 116 HIS A O 1
ATOM 961 N N . GLN A 1 117 ? -23.682 6.702 35.468 1.00 85.94 117 GLN A N 1
ATOM 962 C CA . GLN A 1 117 ? -24.236 6.738 36.824 1.00 85.94 117 GLN A CA 1
ATOM 963 C C . GLN A 1 117 ? -23.162 6.553 37.911 1.00 85.94 117 GLN A C 1
ATOM 965 O O . GLN A 1 117 ? -23.180 7.241 38.932 1.00 85.94 117 GLN A O 1
ATOM 970 N N . ARG A 1 118 ? -22.209 5.639 37.693 1.00 85.69 118 ARG A N 1
ATOM 971 C CA . ARG A 1 118 ? -21.099 5.366 38.621 1.00 85.69 118 ARG A CA 1
ATOM 972 C C . ARG A 1 118 ? -20.142 6.551 38.716 1.00 85.69 118 ARG A C 1
ATOM 974 O O . ARG A 1 118 ? -19.738 6.911 39.820 1.00 85.69 118 ARG A O 1
ATOM 981 N N . LEU A 1 119 ? -19.782 7.148 37.582 1.00 84.81 119 LEU A N 1
ATOM 982 C CA . LEU A 1 119 ? -18.864 8.285 37.533 1.00 84.81 119 LEU A CA 1
ATOM 983 C C . LEU A 1 119 ? -19.470 9.516 38.214 1.00 84.81 119 LEU A C 1
ATOM 985 O O . LEU A 1 119 ? -18.790 10.150 39.022 1.00 84.81 119 LEU A O 1
ATOM 989 N N . THR A 1 120 ? -20.757 9.797 37.987 1.00 83.94 120 THR A N 1
ATOM 990 C CA . THR A 1 120 ? -21.466 10.890 38.672 1.00 83.94 120 THR A CA 1
ATOM 991 C C . THR A 1 120 ? -21.490 10.681 40.186 1.00 83.94 120 THR A C 1
ATOM 993 O O . THR A 1 120 ? -21.185 11.604 40.938 1.00 83.94 120 THR A O 1
ATOM 996 N N . GLN A 1 121 ? -21.780 9.462 40.655 1.00 85.00 121 GLN A N 1
ATOM 997 C CA . GLN A 1 121 ? -21.768 9.148 42.089 1.00 85.00 121 GLN A CA 1
ATOM 998 C C . GLN A 1 121 ? -20.389 9.390 42.716 1.00 85.00 121 GLN A C 1
ATOM 1000 O O . GLN A 1 121 ? -20.290 10.051 43.748 1.00 85.00 121 GLN A O 1
ATOM 1005 N N . ILE A 1 122 ? -19.317 8.916 42.078 1.00 82.75 122 ILE A N 1
ATOM 1006 C CA . ILE A 1 122 ? -17.944 9.097 42.576 1.00 82.75 122 ILE A CA 1
ATOM 1007 C C . ILE A 1 122 ? -17.574 10.584 42.649 1.00 82.75 122 ILE A C 1
ATOM 1009 O O . ILE A 1 122 ? -17.012 11.021 43.654 1.00 82.75 122 ILE A O 1
ATOM 1013 N N . ALA A 1 123 ? -17.927 11.368 41.627 1.00 81.00 123 ALA A N 1
ATOM 1014 C CA . ALA A 1 123 ? -17.665 12.805 41.603 1.00 81.00 123 ALA A CA 1
ATOM 1015 C C . ALA A 1 123 ? -18.366 13.537 42.762 1.00 81.00 123 ALA A C 1
ATOM 1017 O O . ALA A 1 123 ? -17.746 14.358 43.437 1.00 81.00 123 ALA A O 1
ATOM 1018 N N . THR A 1 124 ? -19.628 13.189 43.046 1.00 81.69 124 THR A N 1
ATOM 1019 C CA . THR A 1 124 ? -20.383 13.795 44.158 1.00 81.69 124 THR A CA 1
ATOM 1020 C C . THR A 1 124 ? -19.831 13.428 45.535 1.00 81.69 124 THR A C 1
ATOM 1022 O O . THR A 1 124 ? -19.774 14.284 46.412 1.00 81.69 124 THR A O 1
ATOM 1025 N N . VAL A 1 125 ? -19.393 12.180 45.738 1.00 80.06 125 VAL A N 1
ATOM 1026 C CA . VAL A 1 125 ? -18.898 11.704 47.042 1.00 80.06 125 VAL A CA 1
ATOM 1027 C C . VAL A 1 125 ? -17.519 12.275 47.367 1.00 80.06 125 VAL A C 1
ATOM 1029 O O . VAL A 1 125 ? -17.248 12.619 48.515 1.00 80.06 125 VAL A O 1
ATOM 1032 N N . ASN A 1 126 ? -16.645 12.396 46.368 1.00 76.38 126 ASN A N 1
ATOM 1033 C CA . ASN A 1 126 ? -15.258 12.787 46.605 1.00 76.38 126 ASN A CA 1
ATOM 1034 C C . ASN A 1 126 ? -15.053 14.308 46.722 1.00 76.38 126 ASN A C 1
ATOM 1036 O O . ASN A 1 126 ? -13.928 14.719 46.996 1.00 76.38 126 ASN A O 1
ATOM 1040 N N . ASN A 1 127 ? -16.086 15.147 46.515 1.00 66.19 127 ASN A N 1
ATOM 1041 C CA . ASN A 1 127 ? -15.971 16.620 46.434 1.00 66.19 127 ASN A CA 1
ATOM 1042 C C . ASN A 1 127 ? -14.820 17.084 45.518 1.00 66.19 127 ASN A C 1
ATOM 1044 O O . ASN A 1 127 ? -14.199 18.127 45.722 1.00 66.19 127 ASN A O 1
ATOM 1048 N N . GLN A 1 128 ? -14.507 16.274 44.510 1.00 66.31 128 GLN A N 1
ATOM 1049 C CA . GLN A 1 128 ? -13.384 16.462 43.611 1.00 66.31 128 GLN A CA 1
ATOM 1050 C C . GLN A 1 128 ? -13.927 16.682 42.208 1.00 66.31 128 GLN A C 1
ATOM 1052 O O . GLN A 1 128 ? -14.652 15.846 41.673 1.00 66.31 128 GLN A O 1
ATOM 1057 N N . ASN A 1 129 ? -13.523 17.788 41.587 1.00 70.81 129 ASN A N 1
ATOM 1058 C CA . ASN A 1 129 ? -13.881 18.113 40.209 1.00 70.81 129 ASN A CA 1
ATOM 1059 C C . ASN A 1 129 ? -12.962 17.373 39.213 1.00 70.81 129 ASN A C 1
ATOM 1061 O O . ASN A 1 129 ? -12.352 17.979 38.333 1.00 70.81 129 ASN A O 1
ATOM 1065 N N . VAL A 1 130 ? -12.768 16.064 39.414 1.00 79.44 130 VAL A N 1
ATOM 1066 C CA . VAL A 1 130 ? -11.907 15.239 38.557 1.00 79.44 130 VAL A CA 1
ATOM 1067 C C . VAL A 1 130 ? -12.681 14.861 37.300 1.00 79.44 130 VAL A C 1
ATOM 1069 O O . VAL A 1 130 ? -13.731 14.222 37.366 1.00 79.44 130 VAL A O 1
ATOM 1072 N N . ASN A 1 131 ? -12.135 15.220 36.138 1.00 86.62 131 ASN A N 1
ATOM 1073 C CA . ASN A 1 131 ? -12.696 14.856 34.841 1.00 86.62 131 ASN A CA 1
ATOM 1074 C C . ASN A 1 131 ? -12.373 13.390 34.488 1.00 86.62 131 ASN A C 1
ATOM 1076 O O . ASN A 1 131 ? -11.500 13.111 33.665 1.00 86.62 131 ASN A O 1
ATOM 1080 N N . TYR A 1 132 ? -13.060 12.443 35.133 1.00 85.94 132 TYR A N 1
ATOM 1081 C CA . TYR A 1 132 ? -12.864 11.009 34.893 1.00 85.94 132 TYR A CA 1
ATOM 1082 C C . TYR A 1 132 ? -13.147 10.605 33.440 1.00 85.94 132 TYR A C 1
ATOM 1084 O O . TYR A 1 132 ? -12.442 9.756 32.897 1.00 85.94 132 TYR A O 1
ATOM 1092 N N . GLU A 1 133 ? -14.139 11.222 32.791 1.00 88.25 133 GLU A N 1
ATOM 1093 C CA . GLU A 1 133 ? -14.439 10.966 31.376 1.00 88.25 133 GLU A CA 1
ATOM 1094 C C . GLU A 1 133 ? -13.281 11.386 30.466 1.00 88.25 133 GLU A C 1
ATOM 1096 O O . GLU A 1 133 ? -12.925 10.653 29.540 1.00 88.25 133 GLU A O 1
ATOM 1101 N N . GLY A 1 134 ? -12.641 12.519 30.768 1.00 91.69 134 GLY A N 1
ATOM 1102 C CA . GLY A 1 134 ? -11.416 12.963 30.106 1.00 91.69 134 GLY A CA 1
ATOM 1103 C C . GLY A 1 134 ? -10.289 11.944 30.255 1.00 91.69 134 GLY A C 1
ATOM 1104 O O . GLY A 1 134 ? -9.765 11.466 29.256 1.00 91.69 134 GLY A O 1
ATOM 1105 N N . VAL A 1 135 ? -9.997 11.508 31.484 1.00 91.81 135 VAL A N 1
ATOM 1106 C CA . VAL A 1 135 ? -8.928 10.525 31.750 1.00 91.81 135 VAL A CA 1
ATOM 1107 C C . VAL A 1 135 ? -9.162 9.199 31.013 1.00 91.81 135 VAL A C 1
ATOM 1109 O O . VAL A 1 135 ? -8.234 8.628 30.438 1.00 91.81 135 VAL A O 1
ATOM 1112 N N . LEU A 1 136 ? -10.399 8.691 31.013 1.00 94.12 136 LEU A N 1
ATOM 1113 C CA . LEU A 1 136 ? -10.745 7.458 30.298 1.00 94.12 136 LEU A CA 1
ATOM 1114 C C . LEU A 1 136 ? -10.647 7.646 28.779 1.00 94.12 136 LEU A C 1
ATOM 1116 O O . LEU A 1 136 ? -10.148 6.758 28.084 1.00 94.12 136 LEU A O 1
ATOM 1120 N N . THR A 1 137 ? -11.062 8.809 28.271 1.00 95.62 137 THR A N 1
ATOM 1121 C CA . THR A 1 137 ? -10.900 9.172 26.858 1.00 95.62 137 THR A CA 1
ATOM 1122 C C . THR A 1 137 ? -9.425 9.193 26.465 1.00 95.62 137 THR A C 1
ATOM 1124 O O . THR A 1 137 ? -9.067 8.590 25.455 1.00 95.62 137 THR A O 1
ATOM 1127 N N . ASP A 1 138 ? -8.563 9.795 27.283 1.00 96.31 138 ASP A N 1
ATOM 1128 C CA . ASP A 1 138 ? -7.123 9.873 27.023 1.00 96.31 138 ASP A CA 1
ATOM 1129 C C . ASP A 1 138 ? -6.473 8.481 27.004 1.00 96.31 138 ASP A C 1
ATOM 1131 O O . ASP A 1 138 ? -5.610 8.203 26.172 1.00 96.31 138 ASP A O 1
ATOM 1135 N N . CYS A 1 139 ? -6.926 7.556 27.858 1.00 96.31 139 CYS A N 1
ATOM 1136 C CA . CYS A 1 139 ? -6.462 6.165 27.840 1.00 96.31 139 CYS A CA 1
ATOM 1137 C C . CYS A 1 139 ? -6.847 5.424 26.546 1.00 96.31 139 CYS A C 1
ATOM 1139 O O . CYS A 1 139 ? -6.041 4.663 25.994 1.00 96.31 139 CYS A O 1
ATOM 1141 N N . LEU A 1 140 ? -8.078 5.625 26.058 1.00 97.62 140 LEU A N 1
ATOM 1142 C CA . LEU A 1 140 ? -8.524 5.054 24.784 1.00 97.62 140 LEU A CA 1
ATOM 1143 C C . LEU A 1 140 ? -7.751 5.663 23.613 1.00 97.62 140 LEU A C 1
ATOM 1145 O O . LEU A 1 140 ? -7.299 4.929 22.732 1.00 97.62 140 LEU A O 1
ATOM 1149 N N . GLU A 1 141 ? -7.531 6.977 23.627 1.00 97.69 141 GLU A N 1
ATOM 1150 C CA . GLU A 1 141 ? -6.765 7.659 22.586 1.00 97.69 141 GLU A CA 1
ATOM 1151 C C . GLU A 1 141 ? -5.302 7.200 22.578 1.00 97.69 141 GLU A C 1
ATOM 1153 O O . GLU A 1 141 ? -4.750 6.918 21.516 1.00 97.69 141 GLU A O 1
ATOM 1158 N N . GLN A 1 142 ? -4.685 7.003 23.746 1.00 97.38 142 GLN A N 1
ATOM 1159 C CA . GLN A 1 142 ? -3.340 6.432 23.837 1.00 97.38 142 GLN A CA 1
ATOM 1160 C C . GLN A 1 142 ? -3.272 5.020 23.231 1.00 97.38 142 GLN A C 1
ATOM 1162 O O . GLN A 1 142 ? -2.292 4.675 22.562 1.00 97.38 142 GLN A O 1
ATOM 1167 N N . SER A 1 143 ? -4.321 4.213 23.413 1.00 96.81 143 SER A N 1
ATOM 1168 C CA . SER A 1 143 ? -4.428 2.886 22.793 1.00 96.81 143 SER A CA 1
ATOM 1169 C C . SER A 1 143 ? -4.569 2.986 21.268 1.00 96.81 143 SER A C 1
ATOM 1171 O O . SER A 1 143 ? -3.888 2.261 20.543 1.00 96.81 143 SER A O 1
ATOM 1173 N N . CYS A 1 144 ? -5.372 3.933 20.770 1.00 97.50 144 CYS A N 1
ATOM 1174 C CA . CYS A 1 144 ? -5.516 4.209 19.337 1.00 97.50 144 CYS A CA 1
ATOM 1175 C C . CYS A 1 144 ? -4.198 4.667 18.705 1.00 97.50 144 CYS A C 1
ATOM 1177 O O . CYS A 1 144 ? -3.802 4.162 17.657 1.00 97.50 144 CYS A O 1
ATOM 1179 N N . ARG A 1 145 ? -3.474 5.581 19.360 1.00 96.19 145 ARG A N 1
ATOM 1180 C CA . ARG A 1 145 ? -2.155 6.039 18.902 1.00 96.19 145 ARG A CA 1
ATOM 1181 C C . ARG A 1 145 ? -1.166 4.887 18.805 1.00 96.19 145 ARG A C 1
ATOM 1183 O O . ARG A 1 145 ? -0.431 4.805 17.827 1.00 96.19 145 ARG A O 1
ATOM 1190 N N . ARG A 1 146 ? -1.153 3.983 19.790 1.00 95.19 146 ARG A N 1
ATOM 1191 C CA . ARG A 1 146 ? -0.295 2.791 19.749 1.00 95.19 146 ARG A CA 1
ATOM 1192 C C . ARG A 1 146 ? -0.643 1.882 18.570 1.00 95.19 146 ARG A C 1
ATOM 1194 O O . ARG A 1 146 ? 0.272 1.454 17.874 1.00 95.19 146 ARG A O 1
ATOM 1201 N N . LEU A 1 147 ? -1.933 1.645 18.322 1.00 94.62 147 LEU A N 1
ATOM 1202 C CA . LEU A 1 147 ? -2.393 0.874 17.165 1.00 94.62 147 LEU A CA 1
ATOM 1203 C C . LEU A 1 147 ? -1.915 1.504 15.852 1.00 94.62 147 LEU A C 1
ATOM 1205 O O . LEU A 1 147 ? -1.272 0.823 15.057 1.00 94.62 147 LEU A O 1
ATOM 1209 N N . ILE A 1 148 ? -2.126 2.811 15.666 1.00 93.56 148 ILE A N 1
ATOM 1210 C CA . ILE A 1 148 ? -1.670 3.541 14.471 1.00 93.56 148 ILE A CA 1
ATOM 1211 C C . ILE A 1 148 ? -0.144 3.446 14.306 1.00 93.56 148 ILE A C 1
ATOM 1213 O O . ILE A 1 148 ? 0.357 3.217 13.209 1.00 93.56 148 ILE A O 1
ATOM 1217 N N . THR A 1 149 ? 0.624 3.568 15.389 1.00 93.12 149 THR A N 1
ATOM 1218 C CA . THR A 1 149 ? 2.083 3.407 15.320 1.00 93.12 149 THR A CA 1
ATOM 1219 C C . THR A 1 149 ? 2.479 1.985 14.912 1.00 93.12 149 THR A C 1
ATOM 1221 O O . THR A 1 149 ? 3.391 1.824 14.102 1.00 93.12 149 THR A O 1
ATOM 1224 N N . SER A 1 150 ? 1.786 0.961 15.425 1.00 91.50 150 SER A N 1
ATOM 1225 C CA . SER A 1 150 ? 2.089 -0.447 15.130 1.00 91.50 150 SER A CA 1
ATOM 1226 C C . SER A 1 150 ? 1.809 -0.850 13.677 1.00 91.50 150 SER A C 1
ATOM 1228 O O . SER A 1 150 ? 2.467 -1.752 13.166 1.00 91.50 150 SER A O 1
ATOM 1230 N N . ILE A 1 151 ? 0.889 -0.164 12.985 1.00 90.56 151 ILE A N 1
ATOM 1231 C CA . ILE A 1 151 ? 0.552 -0.462 11.583 1.00 90.56 151 ILE A CA 1
ATOM 1232 C C . ILE A 1 151 ? 1.479 0.202 10.565 1.00 90.56 151 ILE A C 1
ATOM 1234 O O . ILE A 1 151 ? 1.537 -0.255 9.428 1.00 90.56 151 ILE A O 1
ATOM 1238 N N . ASN A 1 152 ? 2.227 1.247 10.937 1.00 89.38 152 ASN A N 1
ATOM 1239 C CA . ASN A 1 152 ? 3.075 1.990 9.994 1.00 89.38 152 ASN A CA 1
ATOM 1240 C C . ASN A 1 152 ? 4.018 1.105 9.157 1.00 89.38 152 ASN A C 1
ATOM 1242 O O . ASN A 1 152 ? 4.087 1.317 7.946 1.00 89.38 152 ASN A O 1
ATOM 1246 N N . PRO A 1 153 ? 4.695 0.080 9.708 1.00 92.31 153 PRO A N 1
ATOM 1247 C CA . PRO A 1 153 ? 5.597 -0.730 8.894 1.00 92.31 153 PRO A CA 1
ATOM 1248 C C . PRO A 1 153 ? 4.874 -1.679 7.918 1.00 92.31 153 PRO A C 1
ATOM 1250 O O . PRO A 1 153 ? 5.513 -2.245 7.031 1.00 92.31 153 PRO A O 1
ATOM 1253 N N . ILE A 1 154 ? 3.549 -1.851 8.029 1.00 92.75 154 ILE A N 1
ATOM 1254 C CA . ILE A 1 154 ? 2.755 -2.565 7.015 1.00 92.75 154 ILE A CA 1
ATOM 1255 C C . ILE A 1 154 ? 2.835 -1.819 5.678 1.00 92.75 154 ILE A C 1
ATOM 1257 O O . ILE A 1 154 ? 2.899 -2.459 4.630 1.00 92.75 154 ILE A O 1
ATOM 1261 N N . ILE A 1 155 ? 2.904 -0.482 5.702 1.00 93.75 155 ILE A N 1
ATOM 1262 C CA . ILE A 1 155 ? 3.067 0.341 4.496 1.00 93.75 155 ILE A CA 1
ATOM 1263 C C . ILE A 1 155 ? 4.362 -0.037 3.769 1.00 93.75 155 ILE A C 1
ATOM 1265 O O . ILE A 1 155 ? 4.353 -0.249 2.555 1.00 93.75 155 ILE A O 1
ATOM 1269 N N . ASP A 1 156 ? 5.464 -0.180 4.508 1.00 93.44 156 ASP A N 1
ATOM 1270 C CA . ASP A 1 156 ? 6.765 -0.569 3.952 1.00 93.44 156 ASP A CA 1
ATOM 1271 C C . ASP A 1 156 ? 6.725 -1.983 3.380 1.00 93.44 156 ASP A C 1
ATOM 1273 O O . ASP A 1 156 ? 7.221 -2.238 2.286 1.00 93.44 156 ASP A O 1
ATOM 1277 N N . LEU A 1 157 ? 6.075 -2.902 4.090 1.00 93.31 157 LEU A N 1
ATOM 1278 C CA . LEU A 1 157 ? 5.917 -4.280 3.648 1.00 93.31 157 LEU A CA 1
ATOM 1279 C C . LEU A 1 157 ? 5.116 -4.377 2.344 1.00 93.31 157 LEU A C 1
ATOM 1281 O O . LEU A 1 157 ? 5.521 -5.105 1.436 1.00 93.31 157 LEU A O 1
ATOM 1285 N N . ILE A 1 158 ? 4.004 -3.645 2.232 1.00 95.00 158 ILE A N 1
ATOM 1286 C CA . ILE A 1 158 ? 3.209 -3.578 0.999 1.00 95.00 158 ILE A CA 1
ATOM 1287 C C . ILE A 1 158 ? 4.050 -2.972 -0.128 1.00 95.00 158 ILE A C 1
ATOM 1289 O O . ILE A 1 158 ? 4.106 -3.548 -1.214 1.00 95.00 158 ILE A O 1
ATOM 1293 N N . THR A 1 159 ? 4.746 -1.864 0.146 1.00 95.81 159 THR A N 1
ATOM 1294 C CA . THR A 1 159 ? 5.619 -1.182 -0.824 1.00 95.81 159 THR A CA 1
ATOM 1295 C C . THR A 1 159 ? 6.667 -2.140 -1.388 1.00 95.81 159 THR A C 1
ATOM 1297 O O . THR A 1 159 ? 6.776 -2.281 -2.603 1.00 95.81 159 THR A O 1
ATOM 1300 N N . ASN A 1 160 ? 7.370 -2.871 -0.519 1.00 93.56 160 ASN A N 1
ATOM 1301 C CA . ASN A 1 160 ? 8.398 -3.831 -0.919 1.00 93.56 160 ASN A CA 1
ATOM 1302 C C . ASN A 1 160 ? 7.829 -4.964 -1.784 1.00 93.56 160 ASN A C 1
ATOM 1304 O O . ASN A 1 160 ? 8.459 -5.374 -2.756 1.00 93.56 160 ASN A O 1
ATOM 1308 N N . LYS A 1 161 ? 6.627 -5.465 -1.469 1.00 93.06 161 LYS A N 1
ATOM 1309 C CA . LYS A 1 161 ? 5.967 -6.497 -2.285 1.00 93.06 161 LYS A CA 1
ATOM 1310 C C . LYS A 1 161 ? 5.594 -5.977 -3.672 1.00 93.06 161 LYS A C 1
ATOM 1312 O O . LYS A 1 161 ? 5.847 -6.651 -4.665 1.00 93.06 161 LYS A O 1
ATOM 1317 N N . ILE A 1 162 ? 5.032 -4.772 -3.760 1.00 95.31 162 ILE A N 1
ATOM 1318 C CA . ILE A 1 162 ? 4.714 -4.149 -5.053 1.00 95.31 162 ILE A CA 1
ATOM 1319 C C . ILE A 1 162 ? 5.988 -3.915 -5.871 1.00 95.31 162 ILE A C 1
ATOM 1321 O O . ILE A 1 162 ? 6.029 -4.276 -7.044 1.00 95.31 162 ILE A O 1
ATOM 1325 N N . GLN A 1 163 ? 7.048 -3.403 -5.245 1.00 95.00 163 GLN A N 1
ATOM 1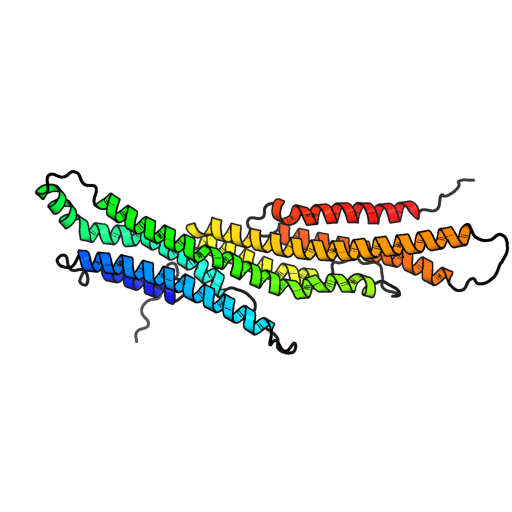326 C CA . GLN A 1 163 ? 8.350 -3.222 -5.885 1.00 95.00 163 GLN A CA 1
ATOM 1327 C C . GLN A 1 163 ? 8.895 -4.545 -6.450 1.00 95.00 163 GLN A C 1
ATOM 1329 O O . GLN A 1 163 ? 9.290 -4.609 -7.613 1.00 95.00 163 GLN A O 1
ATOM 1334 N N . GLN A 1 164 ? 8.847 -5.630 -5.669 1.00 92.31 164 GLN A N 1
ATOM 1335 C CA . GLN A 1 164 ? 9.265 -6.964 -6.116 1.00 92.31 164 GLN A CA 1
ATOM 1336 C C . GLN A 1 164 ? 8.433 -7.478 -7.302 1.00 92.31 164 GLN A C 1
ATOM 1338 O O . GLN A 1 164 ? 8.996 -8.070 -8.224 1.00 92.31 164 GLN A O 1
ATOM 1343 N N . ASN A 1 165 ? 7.124 -7.209 -7.323 1.00 91.31 165 ASN A N 1
ATOM 1344 C CA . ASN A 1 165 ? 6.246 -7.581 -8.438 1.00 91.31 165 ASN A CA 1
ATOM 1345 C C . ASN A 1 165 ? 6.618 -6.863 -9.741 1.00 91.31 165 ASN A C 1
ATOM 1347 O O . ASN A 1 165 ? 6.479 -7.432 -10.824 1.00 91.31 165 ASN A O 1
ATOM 1351 N N . CYS A 1 166 ? 7.110 -5.630 -9.638 1.00 94.75 166 CYS A N 1
ATOM 1352 C CA . CYS A 1 166 ? 7.526 -4.834 -10.786 1.00 94.75 166 CYS A CA 1
ATOM 1353 C C . CYS A 1 166 ? 8.961 -5.149 -11.243 1.00 94.75 166 CYS A C 1
ATOM 1355 O O . CYS A 1 166 ? 9.263 -5.025 -12.430 1.00 94.75 166 CYS A O 1
ATOM 1357 N N . ALA A 1 167 ? 9.836 -5.602 -10.338 1.00 93.12 167 ALA A N 1
ATOM 1358 C CA . ALA A 1 167 ? 11.281 -5.712 -10.562 1.00 93.12 167 ALA A CA 1
ATOM 1359 C C . ALA A 1 167 ? 11.676 -6.538 -11.801 1.00 93.12 167 ALA A C 1
ATOM 1361 O O . ALA A 1 167 ? 12.547 -6.128 -12.565 1.00 93.12 167 ALA A O 1
ATOM 1362 N N . ASN A 1 168 ? 11.036 -7.689 -12.037 1.00 89.94 168 ASN A N 1
ATOM 1363 C CA . ASN A 1 168 ? 11.359 -8.526 -13.201 1.00 89.94 168 ASN A CA 1
ATOM 1364 C C . ASN A 1 168 ? 10.986 -7.853 -14.528 1.00 89.94 168 ASN A C 1
ATOM 1366 O O . ASN A 1 168 ? 11.715 -7.994 -15.505 1.00 89.94 168 ASN A O 1
ATOM 1370 N N . ASN A 1 169 ? 9.877 -7.111 -14.563 1.00 93.88 169 ASN A N 1
ATOM 1371 C CA . ASN A 1 169 ? 9.456 -6.378 -15.756 1.00 93.88 169 ASN A CA 1
ATOM 1372 C C . ASN A 1 169 ? 10.327 -5.136 -15.978 1.00 93.88 169 ASN A C 1
ATOM 1374 O O . ASN A 1 169 ? 10.696 -4.857 -17.111 1.00 93.88 169 ASN A O 1
ATOM 1378 N N . ILE A 1 170 ? 10.740 -4.458 -14.903 1.00 96.81 170 ILE A N 1
ATOM 1379 C CA . ILE A 1 170 ? 11.700 -3.346 -14.959 1.00 96.81 170 ILE A CA 1
ATOM 1380 C C . ILE A 1 170 ? 13.035 -3.795 -15.577 1.00 96.81 170 ILE A C 1
ATOM 1382 O O . ILE A 1 170 ? 13.579 -3.101 -16.429 1.00 96.81 170 ILE A O 1
ATOM 1386 N N . ARG A 1 171 ? 13.550 -4.982 -15.224 1.00 95.31 171 ARG A N 1
ATOM 1387 C CA . ARG A 1 171 ? 14.818 -5.493 -15.787 1.00 95.31 171 ARG A CA 1
ATOM 1388 C C . ARG A 1 171 ? 14.782 -5.730 -17.301 1.00 95.31 171 ARG A C 1
ATOM 1390 O O . ARG A 1 171 ? 15.843 -5.723 -17.917 1.00 95.31 171 ARG A O 1
ATOM 1397 N N . GLN A 1 172 ? 13.607 -5.900 -17.913 1.00 95.88 172 GLN A N 1
ATOM 1398 C CA . GLN A 1 172 ? 13.489 -6.103 -19.367 1.00 95.88 172 GLN A CA 1
ATOM 1399 C C . GLN A 1 172 ? 13.917 -4.870 -20.179 1.00 95.88 172 GLN A C 1
ATOM 1401 O O . GLN A 1 172 ? 14.233 -4.998 -21.361 1.00 95.88 172 GLN A O 1
ATOM 1406 N N . VAL A 1 173 ? 14.018 -3.694 -19.546 1.00 96.56 173 VAL A N 1
ATOM 1407 C CA . VAL A 1 173 ? 14.622 -2.487 -20.137 1.00 96.56 173 VAL A CA 1
ATOM 1408 C C . VAL A 1 173 ? 16.024 -2.779 -20.690 1.00 96.56 173 VAL A C 1
ATOM 1410 O O . VAL A 1 173 ? 16.386 -2.303 -21.767 1.00 96.56 173 VAL A O 1
ATOM 1413 N N . LEU A 1 174 ? 16.799 -3.627 -20.001 1.00 94.31 174 LEU A N 1
ATOM 1414 C CA . LEU A 1 174 ? 18.167 -3.994 -20.380 1.00 94.31 174 LEU A CA 1
ATOM 1415 C C . LEU A 1 174 ? 18.251 -4.777 -21.701 1.00 94.31 174 LEU A C 1
ATOM 1417 O O . LEU A 1 174 ? 19.320 -4.834 -22.315 1.00 94.31 174 LEU A O 1
ATOM 1421 N N . ASP A 1 175 ? 17.144 -5.359 -22.166 1.00 93.25 175 ASP A N 1
ATOM 1422 C CA . ASP A 1 175 ? 17.098 -6.114 -23.418 1.00 93.25 175 ASP A CA 1
ATOM 1423 C C . ASP A 1 175 ? 16.869 -5.221 -24.646 1.00 93.25 175 ASP A C 1
ATOM 1425 O O . ASP A 1 175 ? 17.161 -5.647 -25.768 1.00 93.25 175 ASP A O 1
ATOM 1429 N N . ILE A 1 176 ? 16.413 -3.973 -24.469 1.00 93.94 176 ILE A N 1
ATOM 1430 C CA . ILE A 1 176 ? 16.109 -3.046 -25.574 1.00 93.94 176 ILE A CA 1
ATOM 1431 C C . ILE A 1 176 ? 17.292 -2.893 -26.547 1.00 93.94 176 ILE A C 1
ATOM 1433 O O . ILE A 1 176 ? 17.074 -3.023 -27.755 1.00 93.94 176 ILE A O 1
ATOM 1437 N N . PRO A 1 177 ? 18.554 -2.701 -26.106 1.00 91.62 177 PRO A N 1
ATOM 1438 C CA . PRO A 1 177 ? 19.672 -2.593 -27.038 1.00 91.62 177 PRO A CA 1
ATOM 1439 C C . PRO A 1 177 ? 19.839 -3.823 -27.928 1.00 91.62 177 PRO A C 1
ATOM 1441 O O . PRO A 1 177 ? 20.116 -3.683 -29.117 1.00 91.62 177 PRO A O 1
ATOM 1444 N N . ARG A 1 178 ? 19.640 -5.029 -27.381 1.00 89.81 178 ARG A N 1
ATOM 1445 C CA . ARG A 1 178 ? 19.750 -6.286 -28.139 1.00 89.81 178 ARG A CA 1
ATOM 1446 C C . ARG A 1 178 ? 18.637 -6.430 -29.172 1.00 89.81 178 ARG A C 1
ATOM 1448 O O . ARG A 1 178 ? 18.850 -7.052 -30.205 1.00 89.81 178 ARG A O 1
ATOM 1455 N N . GLN A 1 179 ? 17.467 -5.857 -28.900 1.00 88.94 179 GLN A N 1
ATOM 1456 C CA . GLN A 1 179 ? 16.319 -5.919 -29.800 1.00 88.94 179 GLN A CA 1
ATOM 1457 C C . GLN A 1 179 ? 16.478 -5.078 -31.070 1.00 88.94 179 GLN A C 1
ATOM 1459 O O . GLN A 1 179 ? 15.785 -5.352 -32.049 1.00 88.94 179 GLN A O 1
ATOM 1464 N N . TYR A 1 180 ? 17.341 -4.059 -31.047 1.00 88.38 180 TYR A N 1
ATOM 1465 C CA . TYR A 1 180 ? 17.534 -3.142 -32.172 1.00 88.38 180 TYR A CA 1
ATOM 1466 C C . TYR A 1 180 ? 18.931 -3.242 -32.788 1.00 88.38 180 TYR A C 1
ATOM 1468 O O . TYR A 1 180 ? 19.050 -3.176 -34.013 1.00 88.38 180 TYR A O 1
ATOM 1476 N N . ARG A 1 181 ? 19.983 -3.474 -31.993 1.00 82.81 181 ARG A N 1
ATOM 1477 C CA . ARG A 1 181 ? 21.351 -3.597 -32.517 1.00 82.81 181 ARG A CA 1
ATOM 1478 C C . ARG A 1 181 ? 21.506 -4.818 -33.400 1.00 82.81 181 ARG A C 1
ATOM 1480 O O . ARG A 1 181 ? 21.206 -5.934 -32.989 1.00 82.81 181 ARG A O 1
ATOM 1487 N N . TRP A 1 182 ? 22.042 -4.587 -34.596 1.00 73.88 182 TRP A N 1
ATOM 1488 C CA . TRP A 1 182 ? 22.328 -5.631 -35.584 1.00 73.88 182 TRP A CA 1
ATOM 1489 C C . TRP A 1 182 ? 21.088 -6.432 -36.007 1.00 73.88 182 TRP A C 1
ATOM 1491 O O . TRP A 1 182 ? 21.202 -7.561 -36.487 1.00 73.88 182 TRP A O 1
ATOM 1501 N N . THR A 1 183 ? 19.900 -5.845 -35.844 1.00 80.06 183 THR A N 1
ATOM 1502 C CA . THR A 1 183 ? 18.633 -6.426 -36.289 1.00 80.06 183 THR A CA 1
ATOM 1503 C C . THR A 1 183 ? 18.051 -5.604 -37.432 1.00 80.06 183 THR A C 1
ATOM 1505 O O . THR A 1 183 ? 18.208 -4.388 -37.488 1.00 80.06 183 THR A O 1
ATOM 1508 N N . LYS A 1 184 ? 17.293 -6.252 -38.321 1.00 79.38 184 LYS A N 1
ATOM 1509 C CA . LYS A 1 184 ? 16.524 -5.570 -39.376 1.00 79.38 184 LYS A CA 1
ATOM 1510 C C . LYS A 1 184 ? 15.164 -5.064 -38.878 1.00 79.38 184 LYS A C 1
ATOM 1512 O O . LYS A 1 184 ? 14.234 -4.954 -39.667 1.00 79.38 184 LYS A O 1
ATOM 1517 N N . ARG A 1 185 ? 15.015 -4.838 -37.569 1.00 85.00 185 ARG A N 1
ATOM 1518 C CA . ARG A 1 185 ? 13.742 -4.418 -36.980 1.00 85.00 185 ARG A CA 1
ATOM 1519 C C . ARG A 1 185 ? 13.400 -2.999 -37.428 1.00 85.00 185 ARG A C 1
ATOM 1521 O O . ARG A 1 185 ? 14.286 -2.141 -37.505 1.00 85.00 185 ARG A O 1
ATOM 1528 N N . ASP A 1 186 ? 12.123 -2.761 -37.706 1.00 86.12 186 ASP A N 1
ATOM 1529 C CA . ASP A 1 186 ? 11.617 -1.442 -38.083 1.00 86.12 186 ASP A CA 1
ATOM 1530 C C . ASP A 1 186 ? 11.769 -0.420 -36.949 1.00 86.12 186 ASP A C 1
ATOM 1532 O O . ASP A 1 186 ? 12.069 -0.758 -35.800 1.00 86.12 186 ASP A O 1
ATOM 1536 N N . PHE A 1 187 ? 11.592 0.855 -37.289 1.00 86.81 187 PHE A N 1
ATOM 1537 C CA . PHE A 1 187 ? 11.591 1.932 -36.306 1.00 86.81 187 PHE A CA 1
ATOM 1538 C C . PHE A 1 187 ? 10.397 1.774 -35.341 1.00 86.81 187 PHE A C 1
ATOM 1540 O O . PHE A 1 187 ? 9.289 1.481 -35.802 1.00 86.81 187 PHE A O 1
ATOM 1547 N N . PRO A 1 188 ? 10.593 1.927 -34.019 1.00 92.19 188 PRO A N 1
ATOM 1548 C CA . PRO A 1 188 ? 9.524 1.684 -33.058 1.00 92.19 188 PRO A CA 1
ATOM 1549 C C . PRO A 1 188 ? 8.403 2.722 -33.138 1.00 92.19 188 PRO A C 1
ATOM 1551 O O . PRO A 1 188 ? 8.654 3.894 -33.392 1.00 92.19 188 PRO A O 1
ATOM 1554 N N . TYR A 1 189 ? 7.166 2.280 -32.897 1.00 92.75 189 TYR A N 1
ATOM 1555 C CA . TYR A 1 189 ? 5.958 3.120 -32.927 1.00 92.75 189 TYR A CA 1
ATOM 1556 C C . TYR A 1 189 ? 5.024 2.899 -31.726 1.00 92.75 189 TYR A C 1
ATOM 1558 O O . TYR A 1 189 ? 4.017 3.589 -31.587 1.00 92.75 189 TYR A O 1
ATOM 1566 N N . SER A 1 190 ? 5.330 1.930 -30.863 1.00 93.38 190 SER A N 1
ATOM 1567 C CA . SER A 1 190 ? 4.547 1.608 -29.672 1.00 93.38 190 SER A CA 1
ATOM 1568 C C . SER A 1 190 ? 5.463 1.282 -28.501 1.00 93.38 190 SER A C 1
ATOM 1570 O O . SER A 1 190 ? 6.584 0.804 -28.694 1.00 93.38 190 SER A O 1
ATOM 1572 N N . ALA A 1 191 ? 4.958 1.487 -27.288 1.00 96.00 191 ALA A N 1
ATOM 1573 C CA . ALA A 1 191 ? 5.660 1.080 -26.083 1.00 96.00 191 ALA A CA 1
ATOM 1574 C C . ALA A 1 191 ? 5.818 -0.450 -25.993 1.00 96.00 191 ALA A C 1
ATOM 1576 O O . ALA A 1 191 ? 5.012 -1.219 -26.529 1.00 96.00 191 ALA A O 1
ATOM 1577 N N . SER A 1 192 ? 6.859 -0.882 -25.292 1.00 96.12 192 SER A N 1
ATOM 1578 C CA . SER A 1 192 ? 7.168 -2.271 -24.986 1.00 96.12 192 SER A CA 1
ATOM 1579 C C . SER A 1 192 ? 6.095 -2.887 -24.087 1.00 96.12 192 SER A C 1
ATOM 1581 O O . SER A 1 192 ? 5.587 -2.261 -23.156 1.00 96.12 192 SER A O 1
ATOM 1583 N N . THR A 1 193 ? 5.786 -4.166 -24.301 1.00 94.25 193 THR A N 1
ATOM 1584 C CA . THR A 1 193 ? 4.743 -4.883 -23.545 1.00 94.25 193 THR A CA 1
ATOM 1585 C C . THR A 1 193 ? 5.025 -4.956 -22.045 1.00 94.25 193 THR A C 1
ATOM 1587 O O . THR A 1 193 ? 4.088 -4.972 -21.246 1.00 94.25 193 THR A O 1
ATOM 1590 N N . TYR A 1 194 ? 6.302 -4.964 -21.642 1.00 95.69 194 TYR A N 1
ATOM 1591 C CA . TYR A 1 194 ? 6.681 -4.995 -20.230 1.00 95.69 194 TYR A CA 1
ATOM 1592 C C . TYR A 1 194 ? 6.202 -3.749 -19.475 1.00 95.69 194 TYR A C 1
ATOM 1594 O O . TYR A 1 194 ? 5.962 -3.848 -18.276 1.00 95.69 194 TYR A O 1
ATOM 1602 N N . VAL A 1 195 ? 6.017 -2.603 -20.148 1.00 97.31 195 VAL A N 1
ATOM 1603 C CA . VAL A 1 195 ? 5.576 -1.350 -19.513 1.00 97.31 195 VAL A CA 1
ATOM 1604 C C . VAL A 1 195 ? 4.216 -1.543 -18.853 1.00 97.31 195 VAL A C 1
ATOM 1606 O O . VAL A 1 195 ? 4.048 -1.200 -17.685 1.00 97.31 195 VAL A O 1
ATOM 1609 N N . SER A 1 196 ? 3.281 -2.190 -19.557 1.00 95.38 196 SER A N 1
ATOM 1610 C CA . SER A 1 196 ? 1.976 -2.540 -18.989 1.00 95.38 196 SER A CA 1
ATOM 1611 C C . SER A 1 196 ? 2.135 -3.442 -17.762 1.00 95.38 196 SER A C 1
ATOM 1613 O O . SER A 1 196 ? 1.528 -3.198 -16.725 1.00 95.38 196 SER A O 1
ATOM 1615 N N . ASN A 1 197 ? 3.030 -4.430 -17.819 1.00 94.06 197 ASN A N 1
ATOM 1616 C CA . ASN A 1 197 ? 3.269 -5.337 -16.694 1.00 94.06 197 ASN A CA 1
ATOM 1617 C C . ASN A 1 197 ? 3.889 -4.641 -15.464 1.00 94.06 197 ASN A C 1
ATOM 1619 O O . ASN A 1 197 ? 3.711 -5.133 -14.350 1.00 94.06 197 ASN A O 1
ATOM 1623 N N . ILE A 1 198 ? 4.599 -3.517 -15.636 1.00 96.50 198 ILE A N 1
ATOM 1624 C CA . ILE A 1 198 ? 5.068 -2.676 -14.520 1.00 96.50 198 ILE A CA 1
ATOM 1625 C C . ILE A 1 198 ? 3.900 -1.864 -13.935 1.00 96.50 198 ILE A C 1
ATOM 1627 O O . ILE A 1 198 ? 3.807 -1.720 -12.716 1.00 96.50 198 ILE A O 1
ATOM 1631 N N . THR A 1 199 ? 3.001 -1.333 -14.770 1.00 95.94 199 THR A N 1
ATOM 1632 C CA . THR A 1 199 ? 1.914 -0.452 -14.306 1.00 95.94 199 THR A CA 1
ATOM 1633 C C . THR A 1 199 ? 0.731 -1.213 -13.706 1.00 95.94 199 THR A C 1
ATOM 1635 O O . THR A 1 199 ? 0.104 -0.700 -12.780 1.00 95.94 199 THR A O 1
ATOM 1638 N N . GLN A 1 200 ? 0.449 -2.449 -14.141 1.00 95.25 200 GLN A N 1
ATOM 1639 C CA . GLN A 1 200 ? -0.695 -3.241 -13.655 1.00 95.25 200 GLN A CA 1
ATOM 1640 C C . GLN A 1 200 ? -0.763 -3.374 -12.116 1.00 95.25 200 GLN A C 1
ATOM 1642 O O . GLN A 1 200 ? -1.831 -3.118 -11.552 1.00 95.25 200 GLN A O 1
ATOM 1647 N N . PRO A 1 201 ? 0.321 -3.719 -11.384 1.00 95.44 201 PRO A N 1
ATOM 1648 C CA . PRO A 1 201 ? 0.275 -3.776 -9.920 1.00 95.44 201 PRO A CA 1
ATOM 1649 C C . PRO A 1 201 ? -0.076 -2.435 -9.260 1.00 95.44 201 PRO A C 1
ATOM 1651 O O . PRO A 1 201 ? -0.776 -2.420 -8.246 1.00 95.44 201 PRO A O 1
ATOM 1654 N N . LEU A 1 202 ? 0.382 -1.315 -9.833 1.00 96.44 202 LEU A N 1
ATOM 1655 C CA . LEU A 1 202 ? 0.097 0.034 -9.334 1.00 96.44 202 LEU A CA 1
ATOM 1656 C C . LEU A 1 202 ? -1.354 0.442 -9.611 1.00 96.44 202 LEU A C 1
ATOM 1658 O O . LEU A 1 202 ? -2.003 0.992 -8.724 1.00 96.44 202 LEU A O 1
ATOM 1662 N N . ILE A 1 203 ? -1.877 0.120 -10.800 1.00 96.44 203 ILE A N 1
ATOM 1663 C CA . ILE A 1 203 ? -3.287 0.333 -11.165 1.00 96.44 203 ILE A CA 1
ATOM 1664 C C . ILE A 1 203 ? -4.190 -0.432 -10.197 1.00 96.44 203 ILE A C 1
ATOM 1666 O O . ILE A 1 203 ? -5.045 0.172 -9.549 1.00 96.44 203 ILE A O 1
ATOM 1670 N N . LYS A 1 204 ? -3.928 -1.731 -10.001 1.00 96.44 204 LYS A N 1
ATOM 1671 C CA . LYS A 1 204 ? -4.694 -2.569 -9.069 1.00 96.44 204 LYS A CA 1
ATOM 1672 C C . LYS A 1 204 ? -4.672 -2.010 -7.643 1.00 96.44 204 LYS A C 1
ATOM 1674 O O . LYS A 1 204 ? -5.705 -1.974 -6.978 1.00 96.44 204 LYS A O 1
ATOM 1679 N N . LEU A 1 205 ? -3.508 -1.560 -7.161 1.00 97.25 205 LEU A N 1
ATOM 1680 C CA . LEU A 1 205 ? -3.402 -0.925 -5.845 1.00 97.25 205 LEU A CA 1
ATOM 1681 C C . LEU A 1 205 ? -4.189 0.388 -5.780 1.00 97.25 205 LEU A C 1
ATOM 1683 O O . LEU A 1 205 ? -4.833 0.651 -4.769 1.00 97.25 205 LEU A O 1
ATOM 1687 N N . SER A 1 206 ? -4.154 1.197 -6.837 1.00 97.38 206 SER A N 1
ATOM 1688 C CA . SER A 1 206 ? -4.857 2.477 -6.903 1.00 97.38 206 SER A CA 1
ATOM 1689 C C . SER A 1 206 ? -6.374 2.315 -6.838 1.00 97.38 206 SER A C 1
ATOM 1691 O O . SER A 1 206 ? -7.028 2.983 -6.036 1.00 97.38 206 SER A O 1
ATOM 1693 N N . GLU A 1 207 ? -6.924 1.385 -7.618 1.00 97.25 207 GLU A N 1
ATOM 1694 C CA . GLU A 1 207 ? -8.353 1.062 -7.614 1.00 97.25 207 GLU A CA 1
ATOM 1695 C C . GLU A 1 207 ? -8.805 0.543 -6.247 1.00 97.25 207 GLU A C 1
ATOM 1697 O O . GLU A 1 207 ? -9.804 1.012 -5.693 1.00 97.25 207 GLU A O 1
ATOM 1702 N N . LEU A 1 208 ? -8.028 -0.378 -5.667 1.00 97.31 208 LEU A N 1
ATOM 1703 C CA . LEU A 1 208 ? -8.298 -0.932 -4.346 1.00 97.31 208 LEU A CA 1
ATOM 1704 C C . LEU A 1 208 ? -8.256 0.152 -3.261 1.00 97.31 208 LEU A C 1
ATOM 1706 O O . LEU A 1 208 ? -9.158 0.233 -2.429 1.00 97.31 208 LEU A O 1
ATOM 1710 N N . ALA A 1 209 ? -7.237 1.009 -3.280 1.00 97.12 209 ALA A N 1
ATOM 1711 C CA . ALA A 1 209 ? -7.074 2.089 -2.316 1.00 97.12 209 ALA A CA 1
ATOM 1712 C C . ALA A 1 209 ? -8.209 3.123 -2.412 1.00 97.12 209 ALA A C 1
ATOM 1714 O O . ALA A 1 209 ? -8.735 3.540 -1.382 1.00 97.12 209 ALA A O 1
ATOM 1715 N N . LEU A 1 210 ? -8.645 3.479 -3.626 1.00 97.25 210 LEU A N 1
ATOM 1716 C CA . LEU A 1 210 ? -9.794 4.364 -3.843 1.00 97.25 210 LEU A CA 1
ATOM 1717 C C . LEU A 1 210 ? -11.107 3.744 -3.345 1.00 97.25 210 LEU A C 1
ATOM 1719 O O . LEU A 1 210 ? -11.953 4.432 -2.775 1.00 97.25 210 LEU A O 1
ATOM 1723 N N . TYR A 1 211 ? -11.309 2.448 -3.577 1.00 97.06 211 TYR A N 1
ATOM 1724 C CA . TYR A 1 211 ? -12.483 1.750 -3.065 1.00 97.06 211 TYR A CA 1
ATOM 1725 C C . TYR A 1 211 ? -12.494 1.737 -1.531 1.00 97.06 211 TYR A C 1
ATOM 1727 O O . TYR A 1 211 ? -13.491 2.105 -0.907 1.00 97.06 211 TYR A O 1
ATOM 1735 N N . LEU A 1 212 ? -11.370 1.367 -0.917 1.00 96.62 212 LEU A N 1
ATOM 1736 C CA . LEU A 1 212 ? -11.255 1.240 0.532 1.00 96.62 212 LEU A CA 1
ATOM 1737 C C . LEU A 1 212 ? -11.287 2.589 1.259 1.00 96.62 212 LEU A C 1
ATOM 1739 O O . LEU A 1 212 ? -11.858 2.657 2.345 1.00 96.62 212 LEU A O 1
ATOM 1743 N N . SER A 1 213 ? -10.760 3.665 0.667 1.00 96.50 213 SER A N 1
ATOM 1744 C CA . SER A 1 213 ? -10.849 5.011 1.253 1.00 96.50 213 SER A CA 1
ATOM 1745 C C . SER A 1 213 ? -12.292 5.507 1.346 1.00 96.50 213 SER A C 1
ATOM 1747 O O . SER A 1 213 ? -12.655 6.177 2.308 1.00 96.50 213 SER A O 1
ATOM 1749 N N . ARG A 1 214 ? -13.154 5.109 0.403 1.00 95.69 214 ARG A N 1
ATOM 1750 C CA . ARG A 1 214 ? -14.597 5.392 0.467 1.00 95.69 214 ARG A CA 1
ATOM 1751 C C . ARG A 1 214 ? -15.309 4.573 1.542 1.00 95.69 214 ARG A C 1
ATOM 1753 O O . ARG A 1 214 ? -16.284 5.053 2.112 1.00 95.69 214 ARG A O 1
ATOM 1760 N N . LEU A 1 215 ? -14.846 3.350 1.811 1.00 95.12 215 LEU A N 1
ATOM 1761 C CA . LEU A 1 215 ? -15.406 2.499 2.866 1.00 95.12 215 LEU A CA 1
ATOM 1762 C C . LEU A 1 215 ? -14.957 2.910 4.272 1.00 95.12 215 LEU A C 1
ATOM 1764 O O . LEU A 1 215 ? -15.736 2.781 5.216 1.00 95.12 215 LEU A O 1
ATOM 1768 N N . VAL A 1 216 ? -13.709 3.360 4.419 1.00 95.81 216 VAL A N 1
ATOM 1769 C CA . VAL A 1 216 ? -13.109 3.784 5.691 1.00 95.81 216 VAL A CA 1
ATOM 1770 C C . VAL A 1 216 ? -12.384 5.119 5.474 1.00 95.81 216 VAL A C 1
ATOM 1772 O O . VAL A 1 216 ? -11.177 5.133 5.220 1.00 95.81 216 VAL A O 1
ATOM 1775 N N . PRO A 1 217 ? -13.098 6.258 5.578 1.00 95.94 217 PRO A N 1
ATOM 1776 C CA . PRO A 1 217 ? -12.532 7.582 5.300 1.00 95.94 217 PRO A CA 1
ATOM 1777 C C . PRO A 1 217 ? -11.324 7.949 6.170 1.00 95.94 217 PRO A C 1
ATOM 1779 O O . PRO A 1 217 ? -10.408 8.627 5.714 1.00 95.94 217 PRO A O 1
ATOM 1782 N N . SER A 1 218 ? -11.261 7.455 7.410 1.00 95.50 218 SER A N 1
ATOM 1783 C CA . SER A 1 218 ? -10.110 7.669 8.301 1.00 95.50 218 SER A CA 1
ATOM 1784 C C . SER A 1 218 ? -8.805 7.053 7.773 1.00 95.50 218 SER A C 1
ATOM 1786 O O . SER A 1 218 ? -7.722 7.498 8.157 1.00 95.50 218 SER A O 1
ATOM 1788 N N . ALA A 1 219 ? -8.890 6.071 6.867 1.00 95.81 219 ALA A N 1
ATOM 1789 C CA . ALA A 1 219 ? -7.744 5.421 6.242 1.00 95.81 219 ALA A CA 1
ATOM 1790 C C . ALA A 1 219 ? -7.250 6.149 4.978 1.00 95.81 219 ALA A C 1
ATOM 1792 O O . ALA A 1 219 ? -6.163 5.835 4.490 1.00 95.81 219 ALA A O 1
ATOM 1793 N N . GLU A 1 220 ? -8.006 7.117 4.441 1.00 95.81 220 GLU A N 1
ATOM 1794 C CA . GLU A 1 220 ? -7.745 7.757 3.142 1.00 95.81 220 GLU A CA 1
ATOM 1795 C C . GLU A 1 220 ? -6.322 8.314 3.035 1.00 95.81 220 GLU A C 1
ATOM 1797 O O . GLU A 1 220 ? -5.600 8.011 2.084 1.00 95.81 220 GLU A O 1
ATOM 1802 N N . LEU A 1 221 ? -5.883 9.074 4.042 1.00 94.25 221 LEU A N 1
ATOM 1803 C CA . LEU A 1 221 ? -4.547 9.666 4.059 1.00 94.25 221 LEU A CA 1
ATOM 1804 C C . LEU A 1 221 ? -3.447 8.594 4.074 1.00 94.25 221 LEU A C 1
ATOM 1806 O O . LEU A 1 221 ? -2.411 8.754 3.429 1.00 94.25 221 LEU A O 1
ATOM 1810 N N . SER A 1 222 ? -3.655 7.496 4.803 1.00 94.88 222 SER A N 1
ATOM 1811 C CA . SER A 1 222 ? -2.689 6.396 4.876 1.00 94.88 222 SER A CA 1
ATOM 1812 C C . SER A 1 222 ? -2.614 5.632 3.554 1.00 94.88 222 SER A C 1
ATOM 1814 O O . SER A 1 222 ? -1.518 5.376 3.059 1.00 94.88 222 SER A O 1
ATOM 1816 N N . LEU A 1 223 ? -3.764 5.357 2.934 1.00 96.44 223 LEU A N 1
ATOM 1817 C CA . LEU A 1 223 ? -3.865 4.709 1.626 1.00 96.44 223 LEU A CA 1
ATOM 1818 C C . LEU A 1 223 ? -3.254 5.561 0.507 1.00 96.44 223 LEU A C 1
ATOM 1820 O O . LEU A 1 223 ? -2.502 5.042 -0.316 1.00 96.44 223 LEU A O 1
ATOM 1824 N N . SER A 1 224 ? -3.516 6.869 0.509 1.00 94.69 224 SER A N 1
ATOM 1825 C CA . SER A 1 224 ? -2.905 7.817 -0.429 1.00 94.69 224 SER A CA 1
ATOM 1826 C C . SER A 1 224 ? -1.381 7.858 -0.266 1.00 94.69 224 SER A C 1
ATOM 1828 O O . SER A 1 224 ? -0.638 7.734 -1.240 1.00 94.69 224 SER A O 1
ATOM 1830 N N . ASN A 1 225 ? -0.886 7.919 0.976 1.00 93.81 225 ASN A N 1
ATOM 1831 C CA . ASN A 1 225 ? 0.550 7.863 1.254 1.00 93.81 225 ASN A CA 1
ATOM 1832 C C . ASN A 1 225 ? 1.195 6.534 0.839 1.00 93.81 225 ASN A C 1
ATOM 1834 O O . ASN A 1 225 ? 2.306 6.546 0.309 1.00 93.81 225 ASN A O 1
ATOM 1838 N N . LEU A 1 226 ? 0.515 5.407 1.059 1.00 96.06 226 LEU A N 1
ATOM 1839 C CA . LEU A 1 226 ? 0.962 4.087 0.620 1.00 96.06 226 LEU A CA 1
ATOM 1840 C C . LEU A 1 226 ? 1.090 4.027 -0.906 1.00 96.06 226 LEU A C 1
ATOM 1842 O O . LEU A 1 226 ? 2.138 3.630 -1.415 1.00 96.06 226 LEU A O 1
ATOM 1846 N N . LEU A 1 227 ? 0.047 4.439 -1.629 1.00 96.38 227 LEU A N 1
ATOM 1847 C CA . LEU A 1 227 ? 0.042 4.438 -3.089 1.00 96.38 227 LEU A CA 1
ATOM 1848 C C . LEU A 1 227 ? 1.147 5.342 -3.639 1.00 96.38 227 LEU A C 1
ATOM 1850 O O . LEU A 1 227 ? 1.936 4.906 -4.475 1.00 96.38 227 LEU A O 1
ATOM 1854 N N . ARG A 1 228 ? 1.263 6.563 -3.103 1.00 95.31 228 ARG A N 1
ATOM 1855 C CA . ARG A 1 228 ? 2.336 7.501 -3.439 1.00 95.31 228 ARG A CA 1
ATOM 1856 C C . ARG A 1 228 ? 3.710 6.869 -3.248 1.00 95.31 228 ARG A C 1
ATOM 1858 O O . ARG A 1 228 ? 4.528 6.914 -4.159 1.00 95.31 228 ARG A O 1
ATOM 1865 N N . LYS A 1 229 ? 3.952 6.249 -2.091 1.00 95.56 229 LYS A N 1
ATOM 1866 C CA . LYS A 1 229 ? 5.226 5.592 -1.792 1.00 95.56 229 LYS A CA 1
ATOM 1867 C C . LYS A 1 229 ? 5.536 4.474 -2.792 1.00 95.56 229 LYS A C 1
ATOM 1869 O O . LYS A 1 229 ? 6.640 4.446 -3.324 1.00 95.56 229 LYS A O 1
ATOM 1874 N N . CYS A 1 230 ? 4.562 3.616 -3.102 1.00 96.56 230 CYS A N 1
ATOM 1875 C CA . CYS A 1 230 ? 4.719 2.555 -4.102 1.00 96.56 230 CYS A CA 1
ATOM 1876 C C . CYS A 1 230 ? 5.084 3.116 -5.480 1.00 96.56 230 CYS A C 1
ATOM 1878 O O . CYS A 1 230 ? 6.020 2.630 -6.111 1.00 96.56 230 CYS A O 1
ATOM 1880 N N . ILE A 1 231 ? 4.371 4.150 -5.931 1.00 96.38 231 ILE A N 1
ATOM 1881 C CA . ILE A 1 231 ? 4.610 4.776 -7.233 1.00 96.38 231 ILE A CA 1
ATOM 1882 C C . ILE A 1 231 ? 5.999 5.405 -7.284 1.00 96.38 231 ILE A C 1
ATOM 1884 O O . ILE A 1 231 ? 6.726 5.157 -8.242 1.00 96.38 231 ILE A O 1
ATOM 1888 N N . THR A 1 232 ? 6.388 6.180 -6.268 1.00 96.06 232 THR A N 1
ATOM 1889 C CA . THR A 1 232 ? 7.716 6.804 -6.211 1.00 96.06 232 THR A CA 1
ATOM 1890 C C . THR A 1 232 ? 8.817 5.749 -6.249 1.00 96.06 232 THR A C 1
ATOM 1892 O O . THR A 1 232 ? 9.737 5.869 -7.049 1.00 96.06 232 THR A O 1
ATOM 1895 N N . THR A 1 233 ? 8.708 4.683 -5.450 1.00 96.62 233 THR A N 1
ATOM 1896 C CA . THR A 1 233 ? 9.716 3.613 -5.414 1.00 96.62 233 THR A CA 1
ATOM 1897 C C . THR A 1 233 ? 9.833 2.882 -6.754 1.00 96.62 233 THR A C 1
ATOM 1899 O O . THR A 1 233 ? 10.933 2.748 -7.279 1.00 96.62 233 THR A O 1
ATOM 1902 N N . VAL A 1 234 ? 8.715 2.450 -7.345 1.00 97.25 234 VAL A N 1
ATOM 1903 C CA . VAL A 1 234 ? 8.728 1.734 -8.634 1.00 97.25 234 VAL A CA 1
ATOM 1904 C C . VAL A 1 234 ? 9.220 2.636 -9.768 1.00 97.25 234 VAL A C 1
ATOM 1906 O O . VAL A 1 234 ? 9.995 2.196 -10.615 1.00 97.25 234 VAL A O 1
ATOM 1909 N N . THR A 1 235 ? 8.806 3.905 -9.774 1.00 97.38 235 THR A N 1
ATOM 1910 C CA . THR A 1 235 ? 9.229 4.874 -10.795 1.00 97.38 235 THR A CA 1
ATOM 1911 C C . THR A 1 235 ? 10.717 5.180 -10.688 1.00 97.38 235 THR A C 1
ATOM 1913 O O . THR A 1 235 ? 11.386 5.258 -11.716 1.00 97.38 235 THR A O 1
ATOM 1916 N N . HIS A 1 236 ? 11.249 5.305 -9.473 1.00 97.44 236 HIS A N 1
ATOM 1917 C CA . HIS A 1 236 ? 12.677 5.503 -9.241 1.00 97.44 236 HIS A CA 1
ATOM 1918 C C . HIS A 1 236 ? 13.501 4.329 -9.789 1.00 97.44 236 HIS A C 1
ATOM 1920 O O . HIS A 1 236 ? 14.388 4.532 -10.619 1.00 97.44 236 HIS A O 1
ATOM 1926 N N . ASP A 1 237 ? 13.149 3.091 -9.422 1.00 97.69 237 ASP A N 1
ATOM 1927 C CA . ASP A 1 237 ? 13.826 1.885 -9.918 1.00 97.69 237 ASP A CA 1
ATOM 1928 C C . ASP A 1 237 ? 13.784 1.788 -11.450 1.00 97.69 237 ASP A C 1
ATOM 1930 O O . ASP A 1 237 ? 14.779 1.449 -12.097 1.00 97.69 237 ASP A O 1
ATOM 1934 N N . TYR A 1 238 ? 12.631 2.108 -12.043 1.00 98.38 238 TYR A N 1
ATOM 1935 C CA . TYR A 1 238 ? 12.462 2.127 -13.491 1.00 98.38 238 TYR A CA 1
ATOM 1936 C C . TYR A 1 238 ? 13.330 3.203 -14.158 1.00 98.38 238 TYR A C 1
ATOM 1938 O O . TYR A 1 238 ? 14.015 2.925 -15.143 1.00 98.38 238 TYR A O 1
ATOM 1946 N N . THR A 1 239 ? 13.369 4.407 -13.584 1.00 98.06 239 THR A N 1
ATOM 1947 C CA . THR A 1 239 ? 14.165 5.536 -14.089 1.00 98.06 239 THR A CA 1
ATOM 1948 C C . THR A 1 239 ? 15.663 5.240 -14.024 1.00 98.06 239 THR A C 1
ATOM 1950 O O . THR A 1 239 ? 16.387 5.565 -14.967 1.00 98.06 239 THR A O 1
ATOM 1953 N N . ILE A 1 240 ? 16.135 4.555 -12.974 1.00 97.50 240 ILE A N 1
ATOM 1954 C CA . ILE A 1 240 ? 17.525 4.081 -12.881 1.00 97.50 240 ILE A CA 1
ATOM 1955 C C . ILE A 1 240 ? 17.862 3.169 -14.065 1.00 97.50 240 ILE A C 1
ATOM 1957 O O . ILE A 1 240 ? 18.870 3.389 -14.734 1.00 97.50 240 ILE A O 1
ATOM 1961 N N . GLN A 1 241 ? 17.020 2.174 -14.356 1.00 97.75 241 GLN A N 1
ATOM 1962 C CA . GLN A 1 241 ? 17.273 1.218 -15.441 1.00 97.75 241 GLN A CA 1
ATOM 1963 C C . GLN A 1 241 ? 17.218 1.875 -16.827 1.00 97.75 241 GLN A C 1
ATOM 1965 O O . GLN A 1 241 ? 18.074 1.617 -17.675 1.00 97.75 241 GLN A O 1
ATOM 1970 N N . LEU A 1 242 ? 16.262 2.780 -17.050 1.00 97.81 242 LEU A N 1
ATOM 1971 C CA . LEU A 1 242 ? 16.200 3.594 -18.266 1.00 97.81 242 LEU A CA 1
ATOM 1972 C C . LEU A 1 242 ? 17.477 4.433 -18.453 1.00 97.81 242 LEU A C 1
ATOM 1974 O O . LEU A 1 242 ? 18.061 4.463 -19.541 1.00 97.81 242 LEU A O 1
ATOM 1978 N N . SER A 1 243 ? 17.941 5.074 -17.378 1.00 96.56 243 SER A N 1
ATOM 1979 C CA . SER A 1 243 ? 19.154 5.900 -17.369 1.00 96.56 243 SER A CA 1
ATOM 1980 C C . SER A 1 243 ? 20.416 5.070 -17.609 1.00 96.56 243 SER A C 1
ATOM 1982 O O . SER A 1 243 ? 21.306 5.483 -18.356 1.00 96.56 243 SER A O 1
ATOM 1984 N N . GLU A 1 244 ? 20.497 3.871 -17.036 1.00 96.38 244 GLU A N 1
ATOM 1985 C CA . GLU A 1 244 ? 21.596 2.931 -17.262 1.00 96.38 244 GLU A CA 1
ATOM 1986 C C . GLU A 1 244 ? 21.704 2.549 -18.746 1.00 96.38 244 GLU A C 1
ATOM 1988 O O . GLU A 1 244 ? 22.777 2.667 -19.348 1.00 96.38 244 GLU A O 1
ATOM 1993 N N . VAL A 1 245 ? 20.585 2.185 -19.381 1.00 95.75 245 VAL A N 1
ATOM 1994 C CA . VAL A 1 245 ? 20.581 1.864 -20.814 1.00 95.75 245 VAL A CA 1
ATOM 1995 C C . VAL A 1 245 ? 20.932 3.093 -21.651 1.00 95.75 245 VAL A C 1
ATOM 1997 O O . VAL A 1 245 ? 21.835 3.005 -22.487 1.00 95.75 245 VAL A O 1
ATOM 2000 N N . SER A 1 246 ? 20.303 4.244 -21.401 1.00 93.94 246 SER A N 1
ATOM 2001 C CA . SER A 1 246 ? 20.575 5.497 -22.124 1.00 93.94 246 SER A CA 1
ATOM 2002 C C . SER A 1 246 ? 22.057 5.893 -22.057 1.00 93.94 246 SER A C 1
ATOM 2004 O O . SER A 1 246 ? 22.700 6.140 -23.082 1.00 93.94 246 SER A O 1
ATOM 2006 N N . THR A 1 247 ? 22.656 5.862 -20.864 1.00 93.25 247 THR A N 1
ATOM 2007 C CA . THR A 1 247 ? 24.079 6.185 -20.679 1.00 93.25 247 THR A CA 1
ATOM 2008 C C . THR A 1 247 ? 25.005 5.165 -21.345 1.00 93.25 247 THR A C 1
ATOM 2010 O O . THR A 1 247 ? 26.039 5.552 -21.896 1.00 93.25 247 THR A O 1
ATOM 2013 N N . SER A 1 248 ? 24.648 3.875 -21.349 1.00 93.06 248 SER A N 1
ATOM 2014 C CA . SER A 1 248 ? 25.413 2.835 -22.050 1.00 93.06 248 SER A CA 1
ATOM 2015 C C . SER A 1 248 ? 25.429 3.046 -23.570 1.00 93.06 248 SER A C 1
ATOM 2017 O O . SER A 1 248 ? 26.474 2.875 -24.205 1.00 93.06 248 SER A O 1
ATOM 2019 N N . VAL A 1 249 ? 24.300 3.478 -24.145 1.00 89.50 249 VAL A N 1
ATOM 2020 C CA . VAL A 1 249 ? 24.168 3.803 -25.571 1.00 89.50 249 VAL A CA 1
ATOM 2021 C C . VAL A 1 249 ? 25.030 5.015 -25.909 1.00 89.50 249 VAL A C 1
ATOM 2023 O O . VAL A 1 249 ? 25.907 4.897 -26.763 1.00 89.50 249 VAL A O 1
ATOM 2026 N N . ARG A 1 250 ? 24.902 6.118 -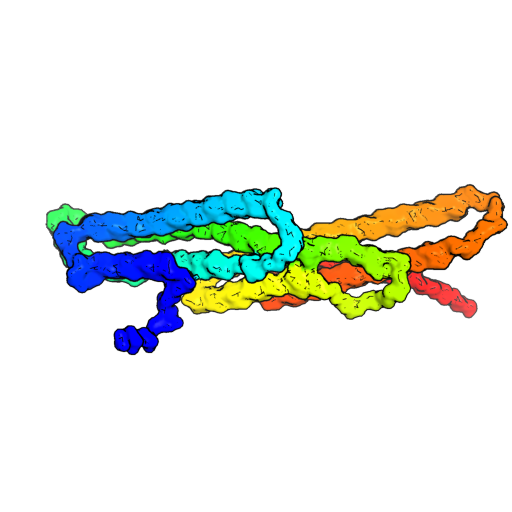25.156 1.00 88.12 250 ARG A N 1
ATOM 2027 C CA . ARG A 1 250 ? 25.718 7.332 -25.354 1.00 88.12 250 ARG A CA 1
ATOM 2028 C C . ARG A 1 250 ? 27.222 7.046 -25.319 1.00 88.12 250 ARG A C 1
ATOM 2030 O O . ARG A 1 250 ? 27.967 7.479 -26.194 1.00 88.12 250 ARG A O 1
ATOM 2037 N N . LYS A 1 251 ? 27.693 6.275 -24.328 1.00 88.69 251 LYS A N 1
ATOM 2038 C CA . LYS A 1 251 ? 29.117 5.898 -24.217 1.00 88.69 251 LYS A CA 1
ATOM 2039 C C . LYS A 1 251 ? 29.598 5.110 -25.436 1.00 88.69 251 LYS A C 1
ATOM 2041 O O . LYS A 1 251 ? 30.733 5.296 -25.883 1.00 88.69 251 LYS A O 1
ATOM 2046 N N . MET A 1 252 ? 28.752 4.227 -25.963 1.00 85.19 252 MET A N 1
ATOM 2047 C CA . MET A 1 252 ? 29.071 3.438 -27.146 1.00 85.19 252 MET A CA 1
ATOM 2048 C C . MET A 1 252 ? 29.148 4.313 -28.398 1.00 85.19 252 MET A C 1
ATOM 2050 O O . MET A 1 252 ? 30.133 4.222 -29.133 1.00 85.19 252 MET A O 1
ATOM 2054 N N . GLU A 1 253 ? 28.191 5.214 -28.594 1.00 82.69 253 GLU A N 1
ATOM 2055 C CA . GLU A 1 253 ? 28.195 6.181 -29.696 1.00 82.69 253 GLU A CA 1
ATOM 2056 C C . GLU A 1 253 ? 29.441 7.064 -29.688 1.00 82.69 253 GLU A C 1
ATOM 2058 O O . GLU A 1 253 ? 30.109 7.213 -30.715 1.00 82.69 253 GLU A O 1
ATOM 2063 N N . ASP A 1 254 ? 29.810 7.589 -28.520 1.00 83.75 254 ASP A N 1
ATOM 2064 C CA . ASP A 1 254 ? 31.020 8.387 -28.342 1.00 83.75 254 ASP A CA 1
ATOM 2065 C C . ASP A 1 254 ? 32.283 7.591 -28.680 1.00 83.75 254 ASP A C 1
ATOM 2067 O O . ASP A 1 254 ? 33.195 8.107 -29.334 1.00 83.75 254 ASP A O 1
ATOM 2071 N N . SER A 1 255 ? 32.354 6.322 -28.264 1.00 84.12 255 SER A N 1
ATOM 2072 C CA . SER A 1 255 ? 33.487 5.449 -28.591 1.00 84.12 255 SER A CA 1
ATOM 2073 C C . SER A 1 255 ? 33.620 5.231 -30.105 1.00 84.12 255 SER A C 1
ATOM 2075 O O . SER A 1 255 ? 34.720 5.342 -30.654 1.00 84.12 255 SER A O 1
ATOM 2077 N N . LEU A 1 256 ? 32.495 5.029 -30.802 1.00 80.81 256 LEU A N 1
ATOM 2078 C CA . LEU A 1 256 ? 32.443 4.872 -32.256 1.00 80.81 256 LEU A CA 1
ATOM 2079 C C . LEU A 1 256 ? 32.760 6.185 -32.979 1.00 80.81 256 LEU A C 1
ATOM 2081 O O . LEU A 1 256 ? 33.439 6.180 -34.008 1.00 80.81 256 LEU A O 1
ATOM 2085 N N . ARG A 1 257 ? 32.310 7.329 -32.451 1.00 81.56 257 ARG A N 1
ATOM 2086 C CA . ARG A 1 257 ? 32.639 8.660 -32.979 1.00 81.56 257 ARG A CA 1
ATOM 2087 C C . ARG A 1 257 ? 34.137 8.944 -32.876 1.00 81.56 257 ARG A C 1
ATOM 2089 O O . ARG A 1 257 ? 34.738 9.308 -33.882 1.00 81.56 257 ARG A O 1
ATOM 2096 N N . ARG A 1 258 ? 34.762 8.692 -31.721 1.00 84.62 258 ARG A N 1
ATOM 2097 C CA . ARG A 1 258 ? 36.221 8.840 -31.544 1.00 84.62 258 ARG A CA 1
ATOM 2098 C C . ARG A 1 258 ? 37.004 7.912 -32.473 1.00 84.62 258 ARG A C 1
ATOM 2100 O O . ARG A 1 258 ? 37.968 8.348 -33.095 1.00 84.62 258 ARG A O 1
ATOM 2107 N N . LEU A 1 259 ? 36.566 6.659 -32.630 1.00 75.25 259 LEU A N 1
ATOM 2108 C CA . LEU A 1 259 ? 37.192 5.715 -33.561 1.00 75.25 259 LEU A CA 1
ATOM 2109 C C . LEU A 1 259 ? 37.126 6.206 -35.021 1.00 75.25 259 LEU A C 1
ATOM 2111 O O . LEU A 1 259 ? 38.090 6.033 -35.769 1.00 75.25 259 LEU A O 1
ATOM 2115 N N . ARG A 1 260 ? 36.015 6.841 -35.429 1.00 73.75 260 ARG A N 1
ATOM 2116 C CA . ARG A 1 260 ? 35.888 7.484 -36.751 1.00 73.75 260 ARG A CA 1
ATOM 2117 C C . ARG A 1 260 ? 36.868 8.646 -36.917 1.00 73.75 260 ARG A C 1
ATOM 2119 O O . ARG A 1 260 ? 37.516 8.726 -37.958 1.00 73.75 260 ARG A O 1
ATOM 2126 N N . GLU A 1 261 ? 36.992 9.506 -35.910 1.00 78.19 261 GLU A N 1
ATOM 2127 C CA . GLU A 1 261 ? 37.901 10.660 -35.920 1.00 78.19 261 GLU A CA 1
ATOM 2128 C C . GLU A 1 261 ? 39.365 10.217 -36.088 1.00 78.19 261 GLU A C 1
ATOM 2130 O O . GLU A 1 261 ? 40.070 10.701 -36.970 1.00 78.19 261 GLU A O 1
ATOM 2135 N N . VAL A 1 262 ? 39.795 9.206 -35.322 1.00 77.75 262 VAL A N 1
ATOM 2136 C CA . VAL A 1 262 ? 41.160 8.651 -35.387 1.00 77.75 262 VAL A CA 1
ATOM 2137 C C . VAL A 1 262 ? 41.455 8.031 -36.756 1.00 77.75 262 VAL A C 1
ATOM 2139 O O . VAL A 1 262 ? 42.528 8.253 -37.314 1.00 77.75 262 VAL A O 1
ATOM 2142 N N . ARG A 1 263 ? 40.499 7.301 -37.347 1.00 72.31 263 ARG A N 1
ATOM 2143 C CA . ARG A 1 263 ? 40.652 6.740 -38.704 1.00 72.31 263 ARG A CA 1
ATOM 2144 C C . ARG A 1 263 ? 40.717 7.815 -39.794 1.00 72.31 263 ARG A C 1
ATOM 2146 O O . ARG A 1 263 ? 41.322 7.567 -40.829 1.00 72.31 263 ARG A O 1
ATOM 2153 N N . ARG A 1 264 ? 40.110 8.989 -39.579 1.00 67.06 264 ARG A N 1
ATOM 2154 C CA . ARG A 1 264 ? 40.155 10.127 -40.518 1.00 67.06 264 ARG A CA 1
ATOM 2155 C C . ARG A 1 264 ? 41.413 10.985 -40.348 1.00 67.06 264 ARG A C 1
ATOM 2157 O O . ARG A 1 264 ? 41.900 11.513 -41.339 1.00 67.06 264 ARG A O 1
ATOM 2164 N N . GLY A 1 265 ? 41.944 11.107 -39.129 1.00 62.47 265 GLY A N 1
ATOM 2165 C CA . GLY A 1 265 ? 43.139 11.906 -38.824 1.00 62.47 265 GLY A CA 1
ATOM 2166 C C . GLY A 1 265 ? 44.481 11.168 -38.943 1.00 62.47 265 GLY A C 1
ATOM 2167 O O . GLY A 1 265 ? 45.525 11.809 -38.901 1.00 62.47 265 GLY A O 1
ATOM 2168 N N . GLY A 1 266 ? 44.475 9.836 -39.079 1.00 55.78 266 GLY A N 1
ATOM 2169 C CA . GLY A 1 266 ? 45.662 8.984 -38.929 1.00 55.78 266 GLY A CA 1
ATOM 2170 C C . GLY A 1 266 ? 46.326 8.433 -40.198 1.00 55.78 266 GLY A C 1
ATOM 2171 O O . GLY A 1 266 ? 47.117 7.503 -40.073 1.00 55.78 266 GLY A O 1
ATOM 2172 N N . GLY A 1 267 ? 46.048 8.930 -41.409 1.00 50.22 267 GLY A N 1
ATOM 2173 C CA . GLY A 1 267 ? 46.756 8.405 -42.583 1.00 50.22 267 GLY A CA 1
ATOM 2174 C C . GLY A 1 267 ? 46.373 9.007 -43.926 1.00 50.22 267 GLY A C 1
ATOM 2175 O O . GLY A 1 267 ? 45.385 8.613 -44.543 1.00 50.22 267 GLY A O 1
ATOM 2176 N N . SER A 1 268 ? 47.238 9.886 -44.430 1.00 55.50 268 SER A N 1
ATOM 2177 C CA . SER A 1 268 ? 47.420 10.075 -45.865 1.00 55.50 268 SER A CA 1
ATOM 2178 C C . SER A 1 268 ? 47.832 8.738 -46.488 1.00 55.50 268 SER A C 1
ATOM 2180 O O . SER A 1 268 ? 48.916 8.235 -46.210 1.00 55.50 268 SER A O 1
ATOM 2182 N N . GLY A 1 269 ? 46.969 8.181 -47.336 1.00 57.44 269 GLY A N 1
ATOM 2183 C CA . GLY A 1 269 ? 47.299 7.066 -48.223 1.00 57.44 269 GLY A CA 1
ATOM 2184 C C . GLY A 1 269 ? 46.974 5.676 -47.678 1.00 57.44 269 GLY A C 1
ATOM 2185 O O . GLY A 1 269 ? 47.840 4.995 -47.150 1.00 57.44 269 GLY A O 1
ATOM 2186 N N . SER A 1 270 ? 45.746 5.211 -47.909 1.00 46.38 270 SER A N 1
ATOM 2187 C CA . SER A 1 270 ? 45.511 3.908 -48.548 1.00 46.38 270 SER A CA 1
ATOM 2188 C C . SER A 1 270 ? 44.019 3.733 -48.823 1.00 46.38 270 SER A C 1
ATOM 2190 O O . SER A 1 270 ? 43.201 3.551 -47.924 1.00 46.38 270 SER A O 1
ATOM 2192 N N . SER A 1 271 ? 43.662 3.802 -50.099 1.00 59.00 271 SER A N 1
ATOM 2193 C CA . SER A 1 271 ? 42.451 3.202 -50.638 1.00 59.00 271 SER A CA 1
ATOM 2194 C C . SER A 1 271 ? 42.540 1.686 -50.471 1.00 59.00 271 SER A C 1
ATOM 2196 O O . SER A 1 271 ? 43.365 1.094 -51.156 1.00 59.00 271 SER A O 1
ATOM 2198 N N . LEU A 1 272 ? 41.721 1.078 -49.603 1.00 47.19 272 LEU A N 1
ATOM 2199 C CA . LEU A 1 272 ? 41.212 -0.304 -49.709 1.00 47.19 272 LEU A CA 1
ATOM 2200 C C . LEU A 1 272 ? 40.254 -0.640 -48.540 1.00 47.19 272 LEU A C 1
ATOM 2202 O O . LEU A 1 272 ? 40.552 -0.366 -47.384 1.00 47.19 272 LEU A O 1
ATOM 2206 N N . GLN A 1 273 ? 39.152 -1.319 -48.889 1.00 41.88 273 GLN A N 1
ATOM 2207 C CA . GLN A 1 273 ? 38.120 -1.980 -48.059 1.00 41.88 273 GLN A CA 1
ATOM 2208 C C . GLN A 1 273 ? 36.865 -1.169 -47.669 1.00 41.88 273 GLN A C 1
ATOM 2210 O O . GLN A 1 273 ? 36.703 -0.634 -46.576 1.00 41.88 273 GLN A O 1
ATOM 2215 N N . THR A 1 274 ? 35.904 -1.208 -48.593 1.00 46.09 274 THR A N 1
ATOM 2216 C CA . THR A 1 274 ? 34.507 -0.750 -48.525 1.00 46.09 274 THR A CA 1
ATOM 2217 C C . THR A 1 274 ? 33.542 -1.718 -47.812 1.00 46.09 274 THR A C 1
ATOM 2219 O O . THR A 1 274 ? 32.335 -1.506 -47.844 1.00 46.09 274 THR A O 1
ATOM 2222 N N . SER A 1 275 ? 34.017 -2.768 -47.137 1.00 44.97 275 SER A N 1
ATOM 2223 C CA . SER A 1 275 ? 33.153 -3.842 -46.612 1.00 44.97 275 SER A CA 1
ATOM 2224 C C . SER A 1 275 ? 32.556 -3.610 -45.215 1.00 44.97 275 SER A C 1
ATOM 2226 O O . SER A 1 275 ? 31.609 -4.304 -44.862 1.00 44.97 275 SER A O 1
ATOM 2228 N N . ASN A 1 276 ? 33.028 -2.626 -44.436 1.00 48.31 276 ASN A N 1
ATOM 2229 C CA . ASN A 1 276 ? 32.512 -2.390 -43.074 1.00 48.31 276 ASN A CA 1
ATOM 2230 C C . ASN A 1 276 ? 31.604 -1.151 -42.935 1.00 48.31 276 ASN A C 1
ATOM 2232 O O . ASN A 1 276 ? 30.991 -0.974 -41.888 1.00 48.31 276 ASN A O 1
ATOM 2236 N N . GLN A 1 277 ? 31.477 -0.288 -43.954 1.00 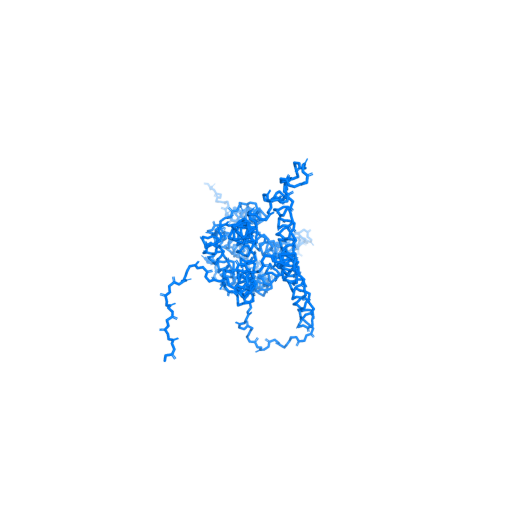50.41 277 GLN A N 1
ATOM 2237 C CA . GLN A 1 277 ? 30.679 0.950 -43.847 1.00 50.41 277 GLN A CA 1
ATOM 2238 C C . GLN A 1 277 ? 29.186 0.697 -43.588 1.00 50.41 277 GLN A C 1
ATOM 2240 O O . GLN A 1 277 ? 28.583 1.415 -42.794 1.00 50.41 277 GLN A O 1
ATOM 2245 N N . THR A 1 278 ? 28.601 -0.342 -44.185 1.00 52.44 278 THR A N 1
ATOM 2246 C CA . THR A 1 278 ? 27.185 -0.704 -44.008 1.00 52.44 278 THR A CA 1
ATOM 2247 C C . THR A 1 278 ? 26.855 -1.115 -42.575 1.00 52.44 278 THR A C 1
ATOM 2249 O O . THR A 1 278 ? 25.823 -0.706 -42.057 1.00 52.44 278 THR A O 1
ATOM 2252 N N . GLN A 1 279 ? 27.750 -1.840 -41.895 1.00 54.34 279 GLN A N 1
ATOM 2253 C CA . GLN A 1 279 ? 27.561 -2.231 -40.492 1.00 54.34 279 GLN A CA 1
ATOM 2254 C C . GLN A 1 279 ? 27.630 -1.030 -39.529 1.00 54.34 279 GLN A C 1
ATOM 2256 O O . GLN A 1 279 ? 26.978 -1.031 -38.488 1.00 54.34 279 GLN A O 1
ATOM 2261 N N . TYR A 1 280 ? 28.401 0.009 -39.872 1.00 56.38 280 TYR A N 1
ATOM 2262 C CA . TYR A 1 280 ? 28.554 1.205 -39.037 1.00 56.38 280 TYR A CA 1
ATOM 2263 C C . TYR A 1 280 ? 27.394 2.204 -39.177 1.00 56.38 280 TYR A C 1
ATOM 2265 O O . TYR A 1 280 ? 27.023 2.831 -38.186 1.00 56.38 280 TYR A O 1
ATOM 2273 N N . VAL A 1 281 ? 26.821 2.360 -40.377 1.00 60.59 281 VAL A N 1
ATOM 2274 C CA . VAL A 1 281 ? 25.635 3.215 -40.600 1.00 60.59 281 VAL A CA 1
ATOM 2275 C C . VAL A 1 281 ? 24.392 2.593 -39.958 1.00 60.59 281 VAL A C 1
ATOM 2277 O O . VAL A 1 281 ? 23.604 3.301 -39.336 1.00 60.59 281 VAL A O 1
ATOM 2280 N N . ASP A 1 282 ? 24.271 1.265 -40.027 1.00 61.41 282 ASP A N 1
ATOM 2281 C CA . ASP A 1 282 ? 23.202 0.511 -39.364 1.00 61.41 282 ASP A CA 1
ATOM 2282 C C . ASP A 1 282 ? 23.270 0.649 -37.829 1.00 61.41 282 ASP A C 1
ATOM 2284 O O . ASP A 1 282 ? 22.249 0.824 -37.170 1.00 61.41 282 ASP A O 1
ATOM 2288 N N . GLY A 1 283 ? 24.483 0.700 -37.258 1.00 60.12 283 GLY A N 1
ATOM 2289 C CA . GLY A 1 283 ? 24.706 0.972 -35.834 1.00 60.12 283 GLY A CA 1
ATOM 2290 C C . GLY A 1 283 ? 24.181 2.338 -35.371 1.00 60.12 283 GLY A C 1
ATOM 2291 O O . GLY A 1 283 ? 23.469 2.406 -34.372 1.00 60.12 283 GLY A O 1
ATOM 2292 N N . LEU A 1 284 ? 24.456 3.410 -36.125 1.00 62.97 284 LEU A N 1
ATOM 2293 C CA . LEU A 1 284 ? 23.987 4.765 -35.795 1.00 62.97 284 LEU A CA 1
ATOM 2294 C C . LEU A 1 284 ? 22.454 4.861 -35.829 1.00 62.97 284 LEU A C 1
ATOM 2296 O O . LEU A 1 284 ? 21.843 5.409 -34.918 1.00 62.97 284 LEU A O 1
ATOM 2300 N N . HIS A 1 285 ? 21.827 4.256 -36.841 1.00 71.44 285 HIS A N 1
ATOM 2301 C CA . HIS A 1 285 ? 20.370 4.216 -36.931 1.00 71.44 285 HIS A CA 1
ATOM 2302 C C . HIS A 1 285 ? 19.744 3.298 -35.863 1.00 71.44 285 HIS A C 1
ATOM 2304 O O . HIS A 1 285 ? 18.614 3.524 -35.431 1.00 71.44 285 HIS A O 1
ATOM 2310 N N . SER A 1 286 ? 20.473 2.276 -35.399 1.00 81.62 286 SER A N 1
ATOM 2311 C CA . SER A 1 286 ? 20.027 1.413 -34.301 1.00 81.62 286 SER A CA 1
ATOM 2312 C C . SER A 1 286 ? 20.028 2.124 -32.944 1.00 81.62 286 SER A C 1
ATOM 2314 O O . SER A 1 286 ? 19.107 1.904 -32.161 1.00 81.62 286 SER A O 1
ATOM 2316 N N . ASP A 1 287 ? 20.987 3.018 -32.681 1.00 86.06 287 ASP A N 1
ATOM 2317 C CA . ASP A 1 287 ? 21.024 3.787 -31.432 1.00 86.06 287 ASP A CA 1
ATOM 2318 C C . ASP A 1 287 ? 19.900 4.852 -31.387 1.00 86.06 287 ASP A C 1
ATOM 2320 O O . ASP A 1 287 ? 19.279 5.041 -30.336 1.00 86.06 287 ASP A O 1
ATOM 2324 N N . ASP A 1 288 ? 19.520 5.439 -32.535 1.00 88.44 288 ASP A N 1
ATOM 2325 C CA . ASP A 1 288 ? 18.314 6.282 -32.660 1.00 88.44 288 ASP A CA 1
ATOM 2326 C C . ASP A 1 288 ? 17.028 5.508 -32.327 1.00 88.44 288 ASP A C 1
ATOM 2328 O O . ASP A 1 288 ? 16.170 6.002 -31.589 1.00 88.44 288 ASP A O 1
ATOM 2332 N N . LYS A 1 289 ? 16.900 4.267 -32.824 1.00 91.69 289 LYS A N 1
ATOM 2333 C CA . LYS A 1 289 ? 15.764 3.383 -32.503 1.00 91.69 289 LYS A CA 1
ATOM 2334 C C . LYS A 1 289 ? 15.703 3.064 -31.011 1.00 91.69 289 LYS A C 1
ATOM 2336 O O . LYS A 1 289 ? 14.614 3.069 -30.443 1.00 91.69 289 LYS A O 1
ATOM 2341 N N . ILE A 1 290 ? 16.851 2.825 -30.369 1.00 92.88 290 ILE A N 1
ATOM 2342 C CA . ILE A 1 290 ? 16.915 2.554 -28.926 1.00 92.88 290 ILE A CA 1
ATOM 2343 C C . ILE A 1 290 ? 16.451 3.775 -28.128 1.00 92.88 290 ILE A C 1
ATOM 2345 O O . ILE A 1 290 ? 15.572 3.632 -27.280 1.00 92.88 290 ILE A O 1
ATOM 2349 N N . ARG A 1 291 ? 16.979 4.975 -28.416 1.00 94.19 291 ARG A N 1
ATOM 2350 C CA . ARG A 1 291 ? 16.520 6.218 -27.766 1.00 94.19 291 ARG A CA 1
ATOM 2351 C C . ARG A 1 291 ? 15.024 6.427 -27.943 1.00 94.19 291 ARG A C 1
ATOM 2353 O O . ARG A 1 291 ? 14.337 6.777 -26.986 1.00 94.19 291 ARG A O 1
ATOM 2360 N N . HIS A 1 292 ? 14.516 6.198 -29.153 1.00 94.81 292 HIS A N 1
ATOM 2361 C CA . HIS A 1 292 ? 13.096 6.366 -29.418 1.00 94.81 292 HIS A CA 1
ATOM 2362 C C . HIS A 1 292 ? 12.233 5.346 -28.664 1.00 94.81 292 HIS A C 1
ATOM 2364 O O . HIS A 1 292 ? 11.214 5.735 -28.103 1.00 94.81 292 HIS A O 1
ATOM 2370 N N . GLN A 1 293 ? 12.651 4.077 -28.573 1.00 96.69 293 GLN A N 1
ATOM 2371 C CA . GLN A 1 293 ? 11.932 3.083 -27.770 1.00 96.69 293 GLN A CA 1
ATOM 2372 C C . GLN A 1 293 ? 11.914 3.461 -26.284 1.00 96.69 293 GLN A C 1
ATOM 2374 O O . GLN A 1 293 ? 10.856 3.417 -25.668 1.00 96.69 293 GLN A O 1
ATOM 2379 N N . LEU A 1 294 ? 13.054 3.877 -25.720 1.00 97.12 294 LEU A N 1
ATOM 2380 C CA . LEU A 1 294 ? 13.132 4.320 -24.324 1.00 97.12 294 LEU A CA 1
ATOM 2381 C C . LEU A 1 294 ? 12.208 5.518 -24.055 1.00 97.12 294 LEU A C 1
ATOM 2383 O O . LEU A 1 294 ? 11.553 5.555 -23.016 1.00 97.12 294 LEU A O 1
ATOM 2387 N N . TYR A 1 295 ? 12.123 6.467 -24.994 1.00 97.38 295 TYR A N 1
ATOM 2388 C CA . TYR A 1 295 ? 11.173 7.580 -24.926 1.00 97.38 295 TYR A CA 1
ATOM 2389 C C . TYR A 1 295 ? 9.721 7.082 -24.912 1.00 97.38 295 TYR A C 1
ATOM 2391 O O . TYR A 1 295 ? 8.981 7.412 -23.991 1.00 97.38 295 TYR A O 1
ATOM 2399 N N . LEU A 1 296 ? 9.325 6.240 -25.877 1.00 97.56 296 LEU A N 1
ATOM 2400 C CA . LEU A 1 296 ? 7.967 5.684 -25.944 1.00 97.56 296 LEU A CA 1
ATOM 2401 C C . LEU A 1 296 ? 7.596 4.920 -24.665 1.00 97.56 296 LEU A C 1
ATOM 2403 O O . LEU A 1 296 ? 6.486 5.072 -24.156 1.00 97.56 296 LEU A O 1
ATOM 2407 N N . ASP A 1 297 ? 8.529 4.132 -24.130 1.00 98.25 297 ASP A N 1
ATOM 2408 C CA . ASP A 1 297 ? 8.322 3.316 -22.933 1.00 98.25 297 ASP A CA 1
ATOM 2409 C C . ASP A 1 297 ? 8.196 4.176 -21.669 1.00 98.25 297 ASP A C 1
ATOM 2411 O O . ASP A 1 297 ? 7.346 3.910 -20.815 1.00 98.25 297 ASP A O 1
ATOM 2415 N N . ALA A 1 298 ? 9.019 5.220 -21.542 1.00 97.94 298 ALA A N 1
ATOM 2416 C CA . ALA A 1 298 ? 8.961 6.168 -20.434 1.00 97.94 298 ALA A CA 1
ATOM 2417 C C . ALA A 1 298 ? 7.678 7.014 -20.473 1.00 97.94 298 ALA A C 1
ATOM 2419 O O . ALA A 1 298 ? 7.006 7.156 -19.449 1.00 97.94 298 ALA A O 1
ATOM 2420 N N . THR A 1 299 ? 7.295 7.525 -21.648 1.00 97.25 299 THR A N 1
ATOM 2421 C CA . THR A 1 299 ? 6.062 8.304 -21.827 1.00 97.25 299 THR A CA 1
ATOM 2422 C C . THR A 1 299 ? 4.826 7.457 -21.550 1.00 97.25 299 THR A C 1
ATOM 2424 O O . THR A 1 299 ? 3.983 7.873 -20.762 1.00 97.25 299 THR A O 1
ATOM 2427 N N . ALA A 1 300 ? 4.743 6.239 -22.097 1.00 97.81 300 ALA A N 1
ATOM 2428 C CA . ALA A 1 300 ? 3.603 5.357 -21.856 1.00 97.81 300 ALA A CA 1
ATOM 2429 C C . ALA A 1 300 ? 3.455 4.979 -20.373 1.00 97.81 300 ALA A C 1
ATOM 2431 O O . ALA A 1 300 ? 2.343 4.977 -19.846 1.00 97.81 300 ALA A O 1
ATOM 2432 N N . TYR A 1 301 ? 4.565 4.707 -19.676 1.00 97.94 301 TYR A N 1
ATOM 2433 C CA . TYR A 1 301 ? 4.540 4.498 -18.226 1.00 97.94 301 TYR A CA 1
ATOM 2434 C C . TYR A 1 301 ? 4.027 5.745 -17.488 1.00 97.94 301 TYR A C 1
ATOM 2436 O O . TYR A 1 301 ? 3.142 5.641 -16.638 1.00 97.94 301 TYR A O 1
ATOM 2444 N N . SER A 1 302 ? 4.568 6.923 -17.822 1.00 96.62 302 SER A N 1
ATOM 2445 C CA . SER A 1 302 ? 4.198 8.204 -17.205 1.00 96.62 302 SER A CA 1
ATOM 2446 C C . SER A 1 302 ? 2.708 8.504 -17.391 1.00 96.62 302 SER A C 1
ATOM 2448 O O . SER A 1 302 ? 2.028 8.864 -16.430 1.00 96.62 302 SER A O 1
ATOM 2450 N N . ASP A 1 303 ? 2.176 8.284 -18.593 1.00 95.00 303 ASP A N 1
ATOM 2451 C CA . ASP A 1 303 ? 0.768 8.506 -18.923 1.00 95.00 303 ASP A CA 1
ATOM 2452 C C . ASP A 1 303 ? -0.174 7.583 -18.142 1.00 95.00 303 ASP A C 1
ATOM 2454 O O . ASP A 1 303 ? -1.234 8.025 -17.699 1.00 95.00 303 ASP A O 1
ATOM 2458 N N . GLU A 1 304 ? 0.199 6.318 -17.933 1.00 95.31 304 GLU A N 1
ATOM 2459 C CA . GLU A 1 30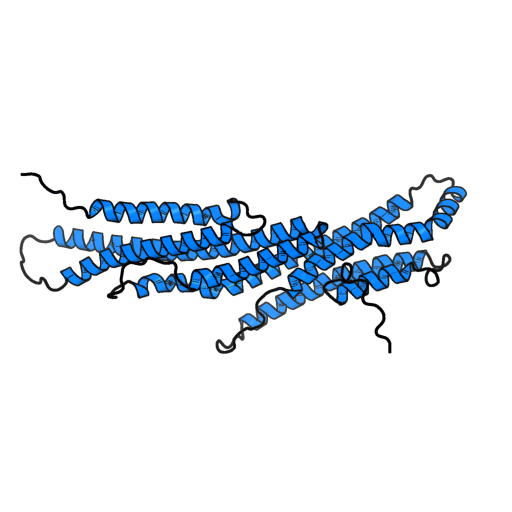4 ? -0.578 5.394 -17.101 1.00 95.31 304 GLU A CA 1
ATOM 2460 C C . GLU A 1 304 ? -0.539 5.789 -15.622 1.00 95.31 304 GLU A C 1
ATOM 2462 O O . GLU A 1 304 ? -1.582 5.885 -14.974 1.00 95.31 304 GLU A O 1
ATOM 2467 N N . VAL A 1 305 ? 0.644 6.099 -15.086 1.00 94.69 305 VAL A N 1
ATOM 2468 C CA . VAL A 1 305 ? 0.791 6.499 -13.680 1.00 94.69 305 VAL A CA 1
ATOM 2469 C C . VAL A 1 305 ? 0.060 7.817 -13.388 1.00 94.69 305 VAL A C 1
ATOM 2471 O O . VAL A 1 305 ? -0.560 7.948 -12.333 1.00 94.69 305 VAL A O 1
ATOM 2474 N N . LYS A 1 306 ? 0.033 8.766 -14.333 1.00 92.94 306 LYS A N 1
ATOM 2475 C CA . LYS A 1 306 ? -0.707 10.042 -14.227 1.00 92.94 306 LYS A CA 1
ATOM 2476 C C . LYS A 1 306 ? -2.218 9.878 -14.031 1.00 92.94 306 LYS A C 1
ATOM 2478 O O . LYS A 1 306 ? -2.856 10.804 -13.534 1.00 92.94 306 LYS A O 1
ATOM 2483 N N . LYS A 1 307 ? -2.793 8.723 -14.382 1.00 94.00 307 LYS A N 1
ATOM 2484 C CA . LYS A 1 307 ? -4.228 8.427 -14.214 1.00 94.00 307 LYS A CA 1
ATOM 2485 C C . LYS A 1 307 ? -4.577 7.901 -12.818 1.00 94.00 307 LYS A C 1
ATOM 2487 O O . LYS A 1 307 ? -5.759 7.818 -12.486 1.00 94.00 307 LYS A O 1
ATOM 2492 N N . LEU A 1 308 ? -3.583 7.521 -12.013 1.00 94.94 308 LEU A N 1
ATOM 2493 C CA . LEU A 1 308 ? -3.806 6.872 -10.722 1.00 94.94 308 LEU A CA 1
ATOM 2494 C C . LEU A 1 308 ? -4.366 7.846 -9.676 1.00 94.94 308 LEU A C 1
ATOM 2496 O O . LEU A 1 308 ? -4.060 9.040 -9.657 1.00 94.94 308 LEU A O 1
ATOM 2500 N N . TRP A 1 309 ? -5.198 7.317 -8.778 1.00 93.00 309 TRP A N 1
ATOM 2501 C CA . TRP A 1 309 ? -5.839 8.077 -7.707 1.00 93.00 309 TRP A CA 1
ATOM 2502 C C . TRP A 1 309 ? -4.819 8.805 -6.820 1.00 93.00 309 TRP A C 1
ATOM 2504 O O . TRP A 1 309 ? -3.842 8.216 -6.370 1.00 93.00 309 TRP A O 1
ATOM 2514 N N . GLY A 1 310 ? -5.077 10.083 -6.527 1.00 75.94 310 GLY A N 1
ATOM 2515 C CA . GLY A 1 310 ? -4.311 10.845 -5.537 1.00 75.94 310 GLY A CA 1
ATOM 2516 C C . GLY A 1 310 ? -2.873 11.186 -5.946 1.00 75.94 310 GLY A C 1
ATOM 2517 O O . GLY A 1 310 ? -2.069 11.511 -5.072 1.00 75.94 310 GLY A O 1
ATOM 2518 N N . LEU A 1 311 ? -2.529 11.113 -7.238 1.00 77.44 311 LEU A N 1
ATOM 2519 C CA . LEU A 1 311 ? -1.164 11.366 -7.692 1.00 77.44 311 LEU A CA 1
ATOM 2520 C C . LEU A 1 311 ? -0.748 12.842 -7.550 1.00 77.44 311 LEU A C 1
ATOM 2522 O O . LEU A 1 311 ? -1.441 13.747 -8.012 1.00 77.44 311 LEU A O 1
ATOM 2526 N N . ASN A 1 312 ? 0.445 13.067 -6.992 1.00 74.75 312 ASN A N 1
ATOM 2527 C CA . ASN A 1 312 ? 1.179 14.332 -7.089 1.00 74.75 312 ASN A CA 1
ATOM 2528 C C . ASN A 1 312 ? 2.269 14.199 -8.174 1.00 74.75 312 ASN A C 1
ATOM 2530 O O . ASN A 1 312 ? 2.920 13.157 -8.254 1.00 74.75 312 ASN A O 1
ATOM 2534 N N . ARG A 1 313 ? 2.512 15.248 -8.975 1.00 76.88 313 ARG A N 1
ATOM 2535 C CA . ARG A 1 313 ? 3.599 15.275 -9.979 1.00 76.88 313 ARG A CA 1
ATOM 2536 C C . ARG A 1 313 ? 4.969 14.964 -9.373 1.00 76.88 313 ARG A C 1
ATOM 2538 O O . ARG A 1 313 ? 5.793 14.350 -10.037 1.00 76.88 313 ARG A O 1
ATOM 2545 N N . GLU A 1 314 ? 5.164 15.290 -8.097 1.00 81.88 314 GLU A N 1
ATOM 2546 C CA . GLU A 1 314 ? 6.375 14.962 -7.330 1.00 81.88 314 GLU A CA 1
ATOM 2547 C C . GLU A 1 314 ? 6.768 13.477 -7.384 1.00 81.88 314 GLU A C 1
ATOM 2549 O O . GLU A 1 314 ? 7.945 13.147 -7.285 1.00 81.88 314 GLU A O 1
ATOM 2554 N N . CYS A 1 315 ? 5.809 12.565 -7.576 1.00 84.00 315 CYS A N 1
ATOM 2555 C CA . CYS A 1 315 ? 6.077 11.125 -7.564 1.00 84.00 315 CYS A CA 1
ATOM 2556 C C . CYS A 1 315 ? 6.858 10.638 -8.791 1.00 84.00 315 CYS A C 1
ATOM 2558 O O . CYS A 1 315 ? 7.392 9.531 -8.755 1.00 84.00 315 CYS A O 1
ATOM 2560 N N . ILE A 1 316 ? 6.867 11.428 -9.867 1.00 89.75 316 ILE A N 1
ATOM 2561 C CA . ILE A 1 316 ? 7.408 11.054 -11.179 1.00 89.75 316 ILE A CA 1
ATOM 2562 C C . ILE A 1 316 ? 8.380 12.102 -11.740 1.00 89.75 316 ILE A C 1
ATOM 2564 O O . ILE A 1 316 ? 8.784 11.988 -12.892 1.00 89.75 316 ILE A O 1
ATOM 2568 N N . CYS A 1 317 ? 8.785 13.098 -10.940 1.00 91.50 317 CYS A N 1
ATOM 2569 C CA . CYS A 1 317 ? 9.676 14.182 -11.370 1.00 91.50 317 CYS A CA 1
ATOM 2570 C C . CYS A 1 317 ? 10.965 13.685 -12.031 1.00 91.50 317 CYS A C 1
ATOM 2572 O O . CYS A 1 317 ? 11.363 14.209 -13.065 1.00 91.50 317 CYS A O 1
ATOM 2574 N N . GLU A 1 318 ? 11.598 12.662 -11.454 1.00 92.75 318 GLU A N 1
ATOM 2575 C CA . GLU A 1 318 ? 12.829 12.082 -12.002 1.00 92.75 318 GLU A CA 1
ATOM 2576 C C . GLU A 1 318 ? 12.608 11.482 -13.397 1.00 92.75 318 GLU A C 1
ATOM 2578 O O . GLU A 1 318 ? 13.435 11.656 -14.291 1.00 92.75 318 GLU A O 1
ATOM 2583 N N . LEU A 1 319 ? 11.465 10.820 -13.600 1.00 95.31 319 LEU A N 1
ATOM 2584 C CA . LEU A 1 319 ? 11.095 10.261 -14.893 1.00 95.31 319 LEU A CA 1
ATOM 2585 C C . LEU A 1 319 ? 10.760 11.362 -15.902 1.00 95.31 319 LEU A C 1
ATOM 2587 O O . LEU A 1 319 ? 11.170 11.262 -17.054 1.00 95.31 319 LEU A O 1
ATOM 2591 N N . ASP A 1 320 ? 10.040 12.407 -15.486 1.00 93.81 320 ASP A N 1
ATOM 2592 C CA . ASP A 1 320 ? 9.739 13.551 -16.352 1.00 93.81 320 ASP A CA 1
ATOM 2593 C C . ASP A 1 320 ? 11.051 14.214 -16.834 1.00 93.81 320 ASP A C 1
ATOM 2595 O O . ASP A 1 320 ? 11.204 14.457 -18.030 1.00 93.81 320 ASP A O 1
ATOM 2599 N N . SER A 1 321 ? 12.049 14.391 -15.955 1.00 94.75 321 SER A N 1
ATOM 2600 C CA . SER A 1 321 ? 13.384 14.878 -16.348 1.00 94.75 321 SER A CA 1
ATOM 2601 C C . SER A 1 321 ? 14.105 13.941 -17.326 1.00 94.75 321 SER A C 1
ATOM 2603 O O . SER A 1 321 ? 14.705 14.409 -18.294 1.00 94.75 321 SER A O 1
ATOM 2605 N N . PHE A 1 322 ? 14.027 12.620 -17.123 1.00 96.38 322 PHE A N 1
ATOM 2606 C CA . PHE A 1 322 ? 14.578 11.648 -18.076 1.00 96.38 322 PHE A CA 1
ATOM 2607 C C . PHE A 1 322 ? 13.897 11.741 -19.453 1.00 96.38 322 PHE A C 1
ATOM 2609 O O . PHE A 1 322 ? 14.576 11.693 -20.481 1.00 96.38 322 PHE A O 1
ATOM 2616 N N . ILE A 1 323 ? 12.566 11.889 -19.483 1.00 96.25 323 ILE A N 1
ATOM 2617 C CA . ILE A 1 323 ? 11.786 12.032 -20.721 1.00 96.25 323 ILE A CA 1
ATOM 2618 C C . ILE A 1 323 ? 12.227 13.285 -21.485 1.00 96.25 323 ILE A C 1
ATOM 2620 O O . ILE A 1 323 ? 12.442 13.206 -22.692 1.00 96.25 323 ILE A O 1
ATOM 2624 N N . GLU A 1 324 ? 12.412 14.417 -20.805 1.00 94.50 324 GLU A N 1
ATOM 2625 C CA . GLU A 1 324 ? 12.904 15.654 -21.427 1.00 94.50 324 GLU A CA 1
ATOM 2626 C C . GLU A 1 324 ? 14.317 15.485 -22.014 1.00 94.50 324 GLU A C 1
ATOM 2628 O O . GLU A 1 324 ? 14.575 15.876 -23.155 1.00 94.50 324 GLU A O 1
ATOM 2633 N N . GLU A 1 325 ? 15.233 14.846 -21.277 1.00 93.31 325 GLU A N 1
ATOM 2634 C CA . GLU A 1 325 ? 16.611 14.620 -21.731 1.00 93.31 325 GLU A CA 1
ATOM 2635 C C . GLU A 1 325 ? 16.672 13.708 -22.969 1.00 93.31 325 GLU A C 1
ATOM 2637 O O . GLU A 1 325 ? 17.413 13.965 -23.931 1.00 93.31 325 GLU A O 1
ATOM 2642 N N . ILE A 1 326 ? 15.898 12.621 -22.968 1.00 91.94 326 ILE A N 1
ATOM 2643 C CA . ILE A 1 326 ? 15.897 11.679 -24.088 1.00 91.94 326 ILE A CA 1
ATOM 2644 C C . ILE A 1 326 ? 15.172 12.250 -25.314 1.00 91.94 326 ILE A C 1
ATOM 2646 O O . ILE A 1 326 ? 15.557 11.957 -26.448 1.00 91.94 326 ILE A O 1
ATOM 2650 N N . ASP A 1 327 ? 14.181 13.120 -25.104 1.00 91.38 327 ASP A N 1
ATOM 2651 C CA . ASP A 1 327 ? 13.481 13.836 -26.170 1.00 91.38 327 ASP A CA 1
ATOM 2652 C C . ASP A 1 327 ? 14.391 14.850 -26.883 1.00 91.38 327 ASP A C 1
ATOM 2654 O O . ASP A 1 327 ? 14.462 14.891 -28.117 1.00 91.38 327 ASP A O 1
ATOM 2658 N N . ALA A 1 328 ? 15.180 15.609 -26.119 1.00 88.38 328 ALA A N 1
ATOM 2659 C CA . ALA A 1 328 ? 16.178 16.519 -26.678 1.00 88.38 328 ALA A CA 1
ATOM 2660 C C . ALA A 1 328 ? 17.212 15.763 -27.533 1.00 88.38 328 ALA A C 1
ATOM 2662 O O . ALA A 1 328 ? 17.509 16.134 -28.667 1.00 88.38 328 ALA A O 1
ATOM 2663 N N . THR A 1 329 ? 17.713 14.628 -27.043 1.00 83.38 329 THR A N 1
ATOM 2664 C CA . THR A 1 329 ? 18.751 13.886 -27.777 1.00 83.38 329 THR A CA 1
ATOM 2665 C C . THR A 1 329 ? 18.254 13.140 -29.005 1.00 83.38 329 THR A C 1
ATOM 2667 O O . THR A 1 329 ? 18.956 13.096 -30.020 1.00 83.38 329 THR A O 1
ATOM 2670 N N . ARG A 1 330 ? 17.040 12.577 -28.979 1.00 79.12 330 ARG A N 1
ATOM 2671 C CA . ARG A 1 330 ? 16.474 11.943 -30.180 1.00 79.12 330 ARG A CA 1
ATOM 2672 C C . ARG A 1 330 ? 16.171 12.971 -31.278 1.00 79.12 330 ARG A C 1
ATOM 2674 O O . ARG A 1 330 ? 16.278 12.645 -32.456 1.00 79.12 330 ARG A O 1
ATOM 2681 N N . THR A 1 331 ? 15.818 14.208 -30.918 1.00 71.38 331 THR A N 1
ATOM 2682 C CA . THR A 1 331 ? 15.493 15.271 -31.886 1.00 71.38 331 THR A CA 1
ATOM 2683 C C . THR A 1 331 ? 16.745 15.908 -32.501 1.00 71.38 331 THR A C 1
ATOM 2685 O O . THR A 1 331 ? 16.776 16.123 -33.714 1.00 71.38 331 THR A O 1
ATOM 2688 N N . GLU A 1 332 ? 17.820 16.100 -31.729 1.00 64.94 332 GLU A N 1
ATOM 2689 C CA . GLU A 1 332 ? 19.139 16.534 -32.236 1.00 64.94 332 GLU A CA 1
ATOM 2690 C C . GLU A 1 332 ? 19.775 15.536 -33.223 1.00 64.94 332 GLU A C 1
ATOM 2692 O O . GLU A 1 332 ? 20.487 15.915 -34.157 1.00 64.94 332 GLU A O 1
ATOM 2697 N N . SER A 1 333 ? 19.501 14.243 -33.047 1.00 56.12 333 SER A N 1
ATOM 2698 C CA . SER A 1 333 ? 19.974 13.187 -33.953 1.00 56.12 333 SER A CA 1
ATOM 2699 C C . SER A 1 333 ? 19.325 13.293 -35.344 1.00 56.12 333 SER A C 1
ATOM 2701 O O . SER A 1 333 ? 19.969 13.045 -36.365 1.00 56.12 333 SER A O 1
ATOM 2703 N N . HIS A 1 334 ? 18.062 13.735 -35.406 1.00 50.16 334 HIS A N 1
ATOM 2704 C CA . HIS A 1 334 ? 17.335 13.944 -36.660 1.00 50.16 334 HIS A CA 1
ATOM 2705 C C . HIS A 1 334 ? 17.750 15.225 -37.402 1.00 50.16 334 HIS A C 1
ATOM 2707 O O . HIS A 1 334 ? 17.750 15.227 -38.634 1.00 50.16 334 HIS A O 1
ATOM 2713 N N . SER A 1 335 ? 18.135 16.297 -36.700 1.00 43.00 335 SER A N 1
ATOM 2714 C CA . SER A 1 335 ? 18.551 17.558 -37.337 1.00 43.00 335 SER A CA 1
ATOM 2715 C C . SER A 1 335 ? 19.943 17.479 -37.979 1.00 43.00 335 SER A C 1
ATOM 2717 O O . SER A 1 335 ? 20.158 18.067 -39.038 1.00 43.00 335 SER A O 1
ATOM 2719 N N . ASN A 1 336 ? 20.863 16.688 -37.415 1.00 45.97 336 ASN A N 1
ATOM 2720 C CA . ASN A 1 336 ? 22.217 16.494 -37.957 1.00 45.97 336 ASN A CA 1
ATOM 2721 C C . ASN A 1 336 ? 22.294 15.581 -39.202 1.00 45.97 336 ASN A C 1
ATOM 2723 O O . ASN A 1 336 ? 23.356 15.489 -39.817 1.00 45.97 336 ASN A O 1
ATOM 2727 N N . ASN A 1 337 ? 21.196 14.919 -39.587 1.00 41.03 337 ASN A N 1
ATOM 2728 C CA . ASN A 1 337 ? 21.134 13.997 -40.732 1.00 41.03 337 ASN A CA 1
ATOM 2729 C C . ASN A 1 337 ? 20.403 14.571 -41.966 1.00 41.03 337 ASN A C 1
ATOM 2731 O O . ASN A 1 337 ? 20.230 13.859 -42.956 1.00 41.03 337 ASN A O 1
ATOM 2735 N N . MET A 1 338 ? 19.987 15.843 -41.951 1.00 27.12 338 MET A N 1
ATOM 2736 C CA . MET A 1 338 ? 19.478 16.518 -43.152 1.00 27.12 338 MET A CA 1
ATOM 2737 C C . MET A 1 338 ? 20.654 16.884 -44.074 1.00 27.12 338 MET A C 1
ATOM 2739 O O . MET A 1 338 ? 21.529 17.643 -43.651 1.00 27.12 338 MET A O 1
ATOM 2743 N N . PRO A 1 339 ? 20.719 16.387 -45.326 1.00 34.25 339 PRO A N 1
ATOM 2744 C CA . PRO A 1 339 ? 21.728 16.848 -46.265 1.00 34.25 339 PRO A CA 1
ATOM 2745 C C . PRO A 1 339 ? 21.471 18.327 -46.542 1.00 34.25 339 PRO A C 1
ATOM 2747 O O . PRO A 1 339 ? 20.366 18.710 -46.930 1.00 34.25 339 PRO A O 1
ATOM 2750 N N . THR A 1 340 ? 22.492 19.160 -46.349 1.00 34.56 340 THR A N 1
ATOM 2751 C CA . THR A 1 340 ? 22.497 20.536 -46.834 1.00 34.56 340 THR A CA 1
ATOM 2752 C C . THR A 1 340 ? 22.267 20.468 -48.338 1.00 34.56 340 THR A C 1
ATOM 2754 O O . THR A 1 340 ? 23.174 20.128 -49.097 1.00 34.56 340 THR A O 1
ATOM 2757 N N . VAL A 1 341 ? 21.036 20.725 -48.779 1.00 34.97 341 VAL A N 1
ATOM 2758 C CA . VAL A 1 341 ? 20.743 20.937 -50.193 1.00 34.97 341 VAL A CA 1
ATOM 2759 C C . VAL A 1 341 ? 21.438 22.241 -50.545 1.00 34.97 341 VAL A C 1
ATOM 2761 O O . VAL A 1 341 ? 20.919 23.329 -50.308 1.00 34.97 341 VAL A O 1
ATOM 2764 N N . SER A 1 342 ? 22.673 22.126 -51.026 1.00 34.44 342 SER A N 1
ATOM 2765 C CA . SER A 1 342 ? 23.379 23.217 -51.673 1.00 34.44 342 SER A CA 1
ATOM 2766 C C . SER A 1 342 ? 22.554 23.599 -52.896 1.00 34.44 342 SER A C 1
ATOM 2768 O O . SER A 1 342 ? 22.548 22.881 -53.894 1.00 34.44 342 SER A O 1
ATOM 2770 N N . GLN A 1 343 ? 21.793 24.686 -52.784 1.00 32.38 343 GLN A N 1
ATOM 2771 C CA . GLN A 1 343 ? 21.205 25.338 -53.944 1.00 32.38 343 GLN A CA 1
ATOM 2772 C C . GLN A 1 343 ? 22.362 25.865 -54.796 1.00 32.38 343 GLN A C 1
ATOM 2774 O O . GLN A 1 343 ? 23.140 26.706 -54.344 1.00 32.38 343 GLN A O 1
ATOM 2779 N N . THR A 1 344 ? 22.507 25.264 -55.974 1.00 36.12 344 THR A N 1
ATOM 2780 C CA . THR A 1 344 ? 23.309 25.750 -57.103 1.00 36.12 344 THR A CA 1
ATOM 2781 C C . THR A 1 344 ? 22.773 27.056 -57.647 1.00 36.12 344 THR A C 1
ATOM 2783 O O . THR A 1 344 ? 21.525 27.155 -57.733 1.00 36.12 344 THR A O 1
#

InterPro domains:
  IPR009316 COG complex component, COG2 [PTHR12961] (8-316)
  IPR024603 COG complex component, COG2, C-terminal [PF12022] (7-298)

Organism: Schistosoma japonicum (NCBI:txid6182)

Secondary structure (DSSP, 8-state):
--------TTT--SSHHHHHHHHHHHHHTSTTT--GGGHHHHHHHHHHHHHHHHHHHHHHHHHHHHHHHHHHTT--TTS--TT-S-HHHHHHHHHHHHHHHHIIIIIHHHHHHHHHHHHHHHHHHHT----HHHHHHHHHHHHHHHHHHHHHHHHHHHHHHHHHHHHHHHHGGGGHHHHHTT--PPPP-S--HHHHHHHHHHHHHHHHHHHHHHH-GGGHHHHHHHHHHHHHHHHHHHHHHHHHHHHHHHHHHHHHHHHHHHHHHS-S------SSHHHHHHHHHHHHHHHHHHHHHHHHHHHHHTTSTT--GGGGHHHHHHHHHHHHHHHHHHHTTS------

Foldseek 3Di:
DDPDDPDPVQQAAPDPVLNVLLVVLLQLLDPPNDDPVCLVVSLVVNLVSLVVVLVVLLVVLVVVVVVVVVCVVDDDPPDDPPPLQPLVLVSVLLSLLSSLVCLLPVSLVSSCVRCVVVVVVVCVVVVDPDPVSVVSNVSSVVSSVSSNVSSVCS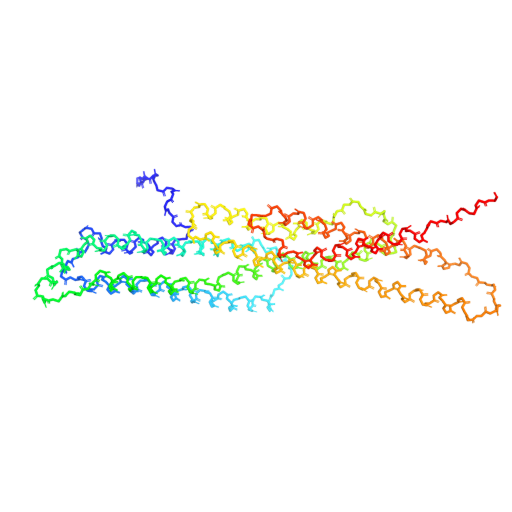LVVNLVSLLVQLVVLLLCLVCLLVVQQPDPDDQDDAADPSLCSNLVSLQVLLVSLVVSCVSRVSCNVVSLVSSLSSLLSSLVSSLVSLVVVLVVLVVVVVVLVVVVVCVVPPDDDDDDDPPCPVSSVSSLVSSLSSLVNSLNSLVVSVVSSVPGPNDDPVSNVSSVVVNVVSVVVSVVSVVVPDPPPPDD

Sequence (344 aa):
GIRHEVKDSQKSCLTEVTDVVICQLSRCWEKGIYLDKLMHRFWKLTLQILSRYSSFIEEQLRSVQENNVVSQSSSDPTKPNDYNFPELQVFFLVDCFRLVDFVRSELKGNLFTCLHQRLTQIATVNNQNVNYEGVLTDCLEQSCRRLITSINPIIDLITNKIQQNCANNIRQVLDIPRQYRWTKRDFPYSASTYVSNITQPLIKLSELALYLSRLVPSAELSLSNLLRKCITTVTHDYTIQLSEVSTSVRKMEDSLRRLREVRRGGGSGSSLQTSNQTQYVDGLHSDDKIRHQLYLDATAYSDEVKKLWGLNRECICELDSFIEEIDATRTESHSNNMPTVSQT